Protein 5NJL (pdb70)

Foldseek 3Di:
DDAEEEAALVCCVVVLVVVQVQLPDFWCDDPGHPHHQKWKWKDQDPVGTDTDNHSVVVVVCSVPADFQGKMKMWIKGQFWDQDPVRTIDQKFFDFAAALVSLVVVQVVVVVCLVDDCAALSVFWRWHWDQDPVVSWIKIKIWGPDDPIDIDIDIGHGPDGAFDRRFFAAFPVRDSDTCPPVVRYCVRGPGGHHDDMDGGHMDTDDMYMYTNADEEEDELCCQQVPDAGDPVVVQLLPFAPWDKDDLWPVDDVPLKIWIWIWGQGPVRGTHIYIYIDSDSVSRNVSVVNSD

Nearest PDB structures (foldseek):
  5njl-assembly1_A  TM=1.003E+00  e=1.002E-62  Clostridioides difficile R20291
  5j6q-assembly1_A  TM=6.250E-01  e=1.545E-19  Clostridioides difficile 630
  5xnx-assembly2_C  TM=4.952E-01  e=1.720E+00  Mycobacterium tuberculosis H37Rv
  2w9j-assembly2_B  TM=4.125E-01  e=2.060E+00  Schizosaccharomyces pombe

Secondary structure (P-SEA, 3-state):
cccccccccccaaaaaaaaaaaaacccccccccccccbbbbbcccccbbbbbccaaaaaaaaaacccccbbbbbbbccccccccccccccccccccccaaaaaaaaaaaaaaaacccccccccbbbbbbbcccccbbbbbbbbccccccbbbbbbccccccccccccccccccccccccccccccccccbbbbcccccbbbbbcbbbbbbccbbbbbccccccccccccaaaaaaaaccccccccccccccccccccbbbbbbcccbbbbbbbbbcccaaaaaaaaaaac

Structure (mmCIF, N/CA/C/O backbone):
data_5NJL
#
_entry.id   5NJL
#
_cell.length_a   134.828
_cell.length_b   134.828
_cell.length_c   102.835
_cell.angle_alpha   90.00
_cell.angle_beta   90.00
_cell.angle_gamma   120.00
#
_symmetry.space_group_name_H-M   'P 63 2 2'
#
loop_
_entity.id
_entity.type
_entity.pdbx_description
1 polymer 'Cell surface protein (Putative S-layer protein)'
2 non-polymer 'SULFATE ION'
3 water water
#
loop_
_atom_site.group_PDB
_atom_site.id
_atom_site.type_symbol
_atom_site.label_atom_id
_atom_site.label_alt_id
_atom_site.label_comp_id
_atom_site.label_asym_id
_atom_site.label_entity_id
_atom_site.label_seq_id
_atom_site.pdbx_PDB_ins_code
_atom_site.Cartn_x
_atom_site.Cartn_y
_atom_site.Cartn_z
_atom_site.occupancy
_atom_site.B_iso_or_equiv
_atom_site.auth_seq_id
_atom_site.auth_comp_id
_atom_site.auth_asym_id
_atom_site.auth_atom_id
_atom_site.pdbx_PDB_model_num
ATOM 1 C CA . GLN A 1 3 ? 86.358 14.725 -3.557 1.00 61.72 29 GLN A CA 1
ATOM 2 C C . GLN A 1 3 ? 85.483 14.079 -4.650 1.00 62.11 29 GLN A C 1
ATOM 3 O O . GLN A 1 3 ? 84.355 13.661 -4.389 1.00 58.78 29 GLN A O 1
ATOM 4 N N . VAL A 1 4 ? 86.037 13.970 -5.857 1.00 62.22 30 VAL A N 1
ATOM 5 C CA . VAL A 1 4 ? 85.294 13.551 -7.061 1.00 55.60 30 VAL A CA 1
ATOM 6 C C . VAL A 1 4 ? 84.871 12.082 -7.005 1.00 55.22 30 VAL A C 1
AT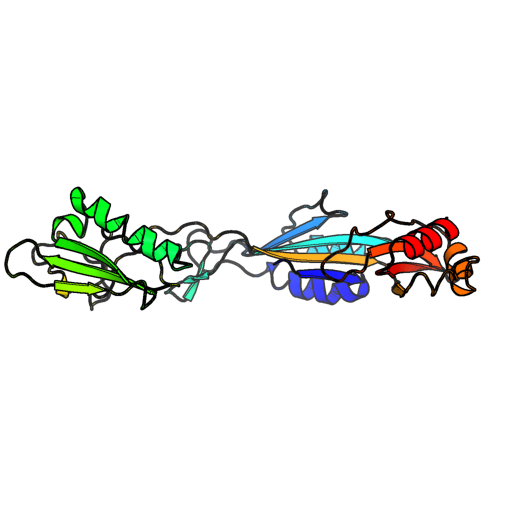OM 7 O O . VAL A 1 4 ? 85.706 11.199 -6.849 1.00 54.60 30 VAL A O 1
ATOM 11 N N . LYS A 1 5 ? 83.573 11.831 -7.149 1.00 51.42 31 LYS A N 1
ATOM 12 C CA . LYS A 1 5 ? 83.064 10.481 -7.317 1.00 56.27 31 LYS A CA 1
ATOM 13 C C . LYS A 1 5 ? 83.383 9.954 -8.740 1.00 55.34 31 LYS A C 1
ATOM 14 O O . LYS A 1 5 ? 82.868 10.482 -9.736 1.00 49.82 31 LYS A O 1
ATOM 20 N N . LYS A 1 6 ? 84.255 8.945 -8.827 1.00 52.02 32 LYS A N 1
ATOM 21 C CA . LYS A 1 6 ? 84.564 8.254 -10.089 1.00 52.20 32 LYS A CA 1
ATOM 22 C C . LYS A 1 6 ? 83.779 6.959 -10.146 1.00 53.28 32 LYS A C 1
ATOM 23 O O . LYS A 1 6 ? 83.736 6.210 -9.174 1.00 52.60 32 LYS A O 1
ATOM 29 N N . GLU A 1 7 ? 83.164 6.694 -11.291 1.00 48.67 33 GLU A N 1
ATOM 30 C CA . GLU A 1 7 ? 82.327 5.523 -11.456 1.00 48.62 33 GLU A CA 1
ATOM 31 C C . GLU A 1 7 ? 82.327 5.106 -12.923 1.00 45.76 33 GLU A C 1
ATOM 32 O O . GLU A 1 7 ? 82.469 5.940 -13.817 1.00 39.69 33 GLU A O 1
ATOM 38 N N . THR A 1 8 ? 82.172 3.811 -13.151 1.00 40.76 34 THR A N 1
ATOM 39 C CA . THR A 1 8 ? 82.052 3.269 -14.482 1.00 41.51 34 THR A CA 1
ATOM 40 C C . THR A 1 8 ? 80.711 2.584 -14.556 1.00 41.90 34 THR A C 1
ATOM 41 O O . THR A 1 8 ? 80.349 1.811 -13.663 1.00 45.05 34 THR A O 1
ATOM 45 N N . ILE A 1 9 ? 79.959 2.896 -15.610 1.00 40.95 35 ILE A N 1
ATOM 46 C CA . ILE A 1 9 ? 78.664 2.284 -15.858 1.00 36.49 35 ILE A CA 1
ATOM 47 C C . ILE A 1 9 ? 78.599 1.766 -17.292 1.00 34.98 35 ILE A C 1
ATOM 48 O O . ILE A 1 9 ? 79.429 2.116 -18.134 1.00 34.76 35 ILE A O 1
ATOM 53 N N . THR A 1 10 ? 77.613 0.921 -17.550 1.00 34.37 36 THR A N 1
ATOM 54 C CA . THR A 1 10 ? 77.372 0.431 -18.901 1.00 35.45 36 THR A CA 1
ATOM 55 C C . THR A 1 10 ? 76.498 1.420 -19.682 1.00 35.59 36 THR A C 1
ATOM 56 O O . THR A 1 10 ? 75.826 2.288 -19.099 1.00 33.19 36 THR A O 1
ATOM 60 N N . LYS A 1 11 ? 76.489 1.258 -20.995 1.00 35.33 37 LYS A N 1
ATOM 61 C CA . LYS A 1 11 ? 75.586 2.018 -21.837 1.00 36.00 37 LYS A CA 1
ATOM 62 C C . LYS A 1 11 ? 74.126 1.813 -21.430 1.00 38.45 37 LYS A C 1
ATOM 63 O O . LYS A 1 11 ? 73.361 2.776 -21.404 1.00 36.35 37 LYS A O 1
ATOM 69 N N . LYS A 1 12 ? 73.732 0.587 -21.094 1.00 38.03 38 LYS A N 1
ATOM 70 C CA . LYS A 1 12 ? 72.362 0.318 -20.608 1.00 41.68 38 LYS A CA 1
ATOM 71 C C . LYS A 1 12 ? 72.048 1.093 -19.319 1.00 39.61 38 LYS A C 1
ATOM 72 O O . LYS A 1 12 ? 70.939 1.605 -19.152 1.00 41.41 38 LYS A O 1
ATOM 78 N N . GLU A 1 13 ? 73.016 1.139 -18.403 1.00 36.73 39 GLU A N 1
ATOM 79 C CA . GLU A 1 13 ? 72.845 1.859 -17.131 1.00 39.33 39 GLU A CA 1
ATOM 80 C C . GLU A 1 13 ? 72.837 3.402 -17.306 1.00 36.46 39 GLU A C 1
ATOM 81 O O . GLU A 1 13 ? 72.373 4.126 -16.421 1.00 35.03 39 GLU A O 1
ATOM 87 N N . ALA A 1 14 ? 73.359 3.887 -18.430 1.00 33.54 40 ALA A N 1
ATOM 88 C CA . ALA A 1 14 ? 73.365 5.332 -18.730 1.00 34.32 40 ALA A CA 1
ATOM 89 C C . ALA A 1 14 ? 71.959 5.945 -18.842 1.00 34.78 40 ALA A C 1
ATOM 90 O O . ALA A 1 14 ? 71.819 7.161 -18.749 1.00 33.63 40 ALA A O 1
ATOM 92 N N . THR A 1 15 ? 70.907 5.139 -18.996 1.00 33.99 41 THR A N 1
ATOM 93 C CA . THR A 1 15 ? 69.531 5.685 -18.935 1.00 35.01 41 THR A CA 1
ATOM 94 C C . THR A 1 15 ? 69.277 6.410 -17.597 1.00 37.59 41 THR A C 1
ATOM 95 O O . THR A 1 15 ? 68.651 7.489 -17.565 1.00 33.11 41 THR A O 1
ATOM 99 N N . GLU A 1 16 ? 69.771 5.821 -16.502 1.00 36.12 42 GLU A N 1
ATOM 100 C CA . GLU A 1 16 ? 69.705 6.464 -15.184 1.00 39.28 42 GLU A CA 1
ATOM 101 C C . GLU A 1 16 ? 70.578 7.723 -15.116 1.00 35.70 42 GLU A C 1
ATOM 102 O O . GLU A 1 16 ? 70.177 8.703 -14.496 1.00 35.02 42 GLU A O 1
ATOM 108 N N . LEU A 1 17 ? 71.756 7.699 -15.732 1.00 31.18 43 LEU A N 1
ATOM 109 C CA . LEU A 1 17 ? 72.599 8.891 -15.798 1.00 31.14 43 LEU A CA 1
ATOM 110 C C . LEU A 1 17 ? 71.913 10.028 -16.593 1.00 31.62 43 LEU A C 1
ATOM 111 O O . LEU A 1 17 ? 71.936 11.199 -16.181 1.00 29.04 43 LEU A O 1
ATOM 116 N N . VAL A 1 18 ? 71.323 9.687 -17.737 1.00 28.44 44 VAL A N 1
ATOM 117 C CA . VAL A 1 18 ? 70.578 10.679 -18.532 1.00 29.21 44 VAL A CA 1
ATOM 118 C C . VAL A 1 18 ? 69.493 11.338 -17.714 1.00 30.03 44 VAL A C 1
ATOM 119 O O . VAL A 1 18 ? 69.367 12.562 -17.741 1.00 28.89 44 VAL A O 1
ATOM 123 N N . SER A 1 19 ? 68.729 10.541 -16.977 1.00 29.41 45 SER A N 1
ATOM 124 C CA . SER A 1 19 ? 67.682 11.071 -16.131 1.00 33.33 45 SER A CA 1
ATOM 125 C C . SER A 1 19 ? 68.207 12.026 -15.068 1.00 31.75 45 SER A C 1
ATOM 126 O O . SER A 1 19 ? 67.636 13.110 -14.870 1.00 29.01 45 SER A O 1
ATOM 129 N N . LYS A 1 20 ? 69.291 11.641 -14.409 1.00 32.96 46 LYS A N 1
ATOM 130 C CA . LYS A 1 20 ? 69.896 12.499 -13.377 1.00 33.92 46 LYS A CA 1
ATOM 131 C C . LYS A 1 20 ? 70.507 13.770 -13.957 1.00 29.84 46 LYS A C 1
ATOM 132 O O . LYS A 1 20 ? 70.289 14.851 -13.420 1.00 29.60 46 LYS A O 1
ATOM 138 N N . VAL A 1 21 ? 71.252 13.650 -15.050 1.00 27.35 47 VAL A N 1
ATOM 139 C CA . VAL A 1 21 ? 71.890 14.813 -15.673 1.00 28.09 47 VAL A CA 1
ATOM 140 C C . VAL A 1 21 ? 70.842 15.775 -16.268 1.00 29.84 47 VAL A C 1
ATOM 141 O O . VAL A 1 21 ? 71.021 17.003 -16.230 1.00 27.68 47 VAL A O 1
ATOM 145 N N . ARG A 1 22 ? 69.751 15.234 -16.795 1.00 27.49 48 ARG A N 1
ATOM 146 C CA . ARG A 1 22 ? 68.660 16.080 -17.283 1.00 28.35 48 ARG A CA 1
ATOM 147 C C . ARG A 1 22 ? 68.162 16.991 -16.160 1.00 29.53 48 ARG A C 1
ATOM 148 O O . ARG A 1 22 ? 67.989 18.222 -16.368 1.00 26.83 48 ARG A O 1
ATOM 156 N N . ASP A 1 23 ? 67.948 16.403 -14.978 1.00 30.24 49 ASP A N 1
ATOM 157 C CA A ASP A 1 23 ? 67.499 17.166 -13.795 0.45 31.83 49 ASP A CA 1
ATOM 158 C CA B ASP A 1 23 ? 67.476 17.187 -13.834 0.55 32.18 49 ASP A CA 1
ATOM 159 C C . ASP A 1 23 ? 68.510 18.240 -13.389 1.00 31.07 49 ASP A C 1
ATOM 160 O O . ASP A 1 23 ? 68.131 19.380 -13.096 1.00 32.74 49 ASP A O 1
ATOM 169 N N . LEU A 1 24 ? 69.799 17.885 -13.379 1.00 30.42 50 LEU A N 1
ATOM 170 C CA . LEU A 1 24 ? 70.868 18.832 -13.052 1.00 29.53 50 LEU A CA 1
ATOM 171 C C . LEU A 1 24 ? 70.923 19.983 -14.022 1.00 30.47 50 LEU A C 1
ATOM 172 O O . LEU A 1 24 ? 71.096 21.135 -13.615 1.00 29.37 50 LEU A O 1
ATOM 177 N N . MET A 1 25 ? 70.800 19.672 -15.311 1.00 29.30 51 MET A N 1
ATOM 178 C CA . MET A 1 25 ? 70.922 20.706 -16.351 1.00 29.68 51 MET A CA 1
ATOM 179 C C . MET A 1 25 ? 69.738 21.682 -16.342 1.00 27.34 51 MET A C 1
ATOM 180 O O . MET A 1 25 ? 69.870 22.794 -16.839 1.00 28.71 51 MET A O 1
ATOM 185 N N . SER A 1 26 ? 68.607 21.279 -15.773 1.00 27.35 52 SER A N 1
ATOM 186 C CA . SER A 1 26 ? 67.451 22.160 -15.669 1.00 28.68 52 SER A CA 1
ATOM 187 C C . SER A 1 26 ? 67.594 23.133 -14.501 1.00 29.85 52 SER A C 1
ATOM 188 O O . SER A 1 26 ? 66.775 24.047 -14.379 1.00 27.91 52 SER A O 1
ATOM 191 N N . GLN A 1 27 ? 68.618 22.959 -13.642 1.00 28.44 53 GLN A N 1
ATOM 192 C CA . GLN A 1 27 ? 68.703 23.763 -12.429 1.00 29.34 53 GLN A CA 1
ATOM 193 C C . GLN A 1 27 ? 69.413 25.066 -12.749 1.00 26.66 53 GLN A C 1
ATOM 194 O O . GLN A 1 27 ? 70.515 25.064 -13.269 1.00 27.61 53 GLN A O 1
ATOM 200 N N . LYS A 1 28 ? 68.766 26.167 -12.393 1.00 25.82 54 LYS A N 1
ATOM 201 C CA . LYS A 1 28 ? 69.274 27.509 -12.628 1.00 26.98 54 LYS A CA 1
ATOM 202 C C . LYS A 1 28 ? 69.379 28.286 -11.297 1.00 25.10 54 LYS A C 1
ATOM 203 O O . LYS A 1 28 ? 68.616 28.057 -10.357 1.00 26.82 54 LYS A O 1
ATOM 209 N N . TYR A 1 29 ? 70.249 29.274 -11.275 1.00 24.72 55 TYR A N 1
ATOM 210 C CA . TYR A 1 29 ? 70.276 30.223 -10.172 1.00 25.35 55 TYR A CA 1
ATOM 211 C C . TYR A 1 29 ? 68.928 30.977 -10.138 1.00 25.68 55 TYR A C 1
ATOM 212 O O . TYR A 1 29 ? 68.342 31.254 -11.193 1.00 24.45 55 TYR A O 1
ATOM 221 N N . THR A 1 30 ? 68.420 31.242 -8.937 1.00 25.80 56 THR A N 1
ATOM 222 C CA . THR A 1 30 ? 67.129 31.909 -8.765 1.00 28.33 56 THR A CA 1
ATOM 223 C C . THR A 1 30 ? 67.299 33.297 -8.168 1.00 29.90 56 THR A C 1
ATOM 224 O O . THR A 1 30 ? 66.319 33.900 -7.754 1.00 32.54 56 THR A O 1
ATOM 228 N N . GLY A 1 31 ? 68.534 33.803 -8.135 1.00 28.53 57 GLY A N 1
ATOM 229 C CA . GLY A 1 31 ? 68.789 35.176 -7.707 1.00 29.91 57 GLY A CA 1
ATOM 230 C C . GLY A 1 31 ? 70.231 35.591 -7.921 1.00 28.70 57 GLY A C 1
ATOM 231 O O . GLY A 1 31 ? 71.061 34.801 -8.400 1.00 26.42 57 GLY A O 1
ATOM 232 N N . GLY A 1 32 ? 70.523 36.843 -7.561 1.00 25.30 58 GLY A N 1
ATOM 233 C CA . GLY A 1 32 ? 71.820 37.435 -7.750 1.00 26.29 58 GLY A CA 1
ATOM 234 C C . GLY A 1 32 ? 72.220 37.629 -9.202 1.00 26.84 58 GLY A C 1
ATOM 235 O O . GLY A 1 32 ? 71.378 37.551 -10.103 1.00 27.09 58 GLY A O 1
ATOM 236 N N . SER A 1 33 ? 73.514 37.847 -9.428 1.00 25.71 59 SER A N 1
ATOM 237 C CA . SER A 1 33 ? 74.001 38.253 -10.759 1.00 28.52 59 SER A CA 1
ATOM 238 C C . SER A 1 33 ? 73.733 37.197 -11.843 1.00 27.32 59 SER A C 1
ATOM 239 O O . SER A 1 33 ? 73.532 37.551 -13.001 1.00 27.90 59 SER A O 1
ATOM 242 N N . GLN A 1 34 ? 73.729 35.917 -11.452 1.00 25.74 60 GLN A N 1
ATOM 243 C CA . GLN A 1 34 ? 73.595 34.796 -12.396 1.00 25.68 60 GLN A CA 1
ATOM 244 C C . GLN A 1 34 ? 72.179 34.242 -12.512 1.00 25.41 60 GLN A C 1
ATOM 245 O O . GLN A 1 34 ? 71.985 33.158 -13.061 1.00 26.88 60 GLN A O 1
ATOM 251 N N . VAL A 1 35 ? 71.174 34.967 -12.016 1.00 24.15 61 VAL A N 1
ATOM 252 C CA . VAL A 1 35 ? 69.790 34.533 -12.101 1.00 24.88 61 VAL A CA 1
ATOM 253 C C . VAL A 1 35 ? 69.447 34.027 -13.521 1.00 25.46 61 VAL A C 1
ATOM 254 O O . VAL A 1 35 ? 69.774 34.683 -14.506 1.00 26.45 61 VAL A O 1
ATOM 258 N N . GLY A 1 36 ? 68.841 32.852 -13.591 1.00 25.14 62 GLY A N 1
ATOM 259 C CA . GLY A 1 36 ? 68.465 32.221 -14.865 1.00 28.98 62 GLY A CA 1
ATOM 260 C C . GLY A 1 36 ? 69.544 31.418 -15.586 1.00 27.71 62 GLY A C 1
ATOM 261 O O . GLY A 1 36 ? 69.248 30.780 -16.558 1.00 28.33 62 GLY A O 1
ATOM 262 N N . GLN A 1 37 ? 70.772 31.419 -15.091 1.00 28.12 63 GLN A N 1
ATOM 263 C CA A GLN A 1 37 ? 71.862 30.690 -15.737 0.60 26.83 63 GLN A CA 1
ATOM 264 C CA B GLN A 1 37 ? 71.904 30.727 -15.721 0.40 27.71 63 GLN A CA 1
ATOM 265 C C . GLN A 1 37 ? 72.021 29.340 -15.082 1.00 27.18 63 GLN A C 1
ATOM 266 O O . GLN A 1 37 ? 71.642 29.162 -13.900 1.00 25.63 63 GLN A O 1
ATOM 277 N N . PRO A 1 38 ? 72.575 28.365 -15.822 1.00 25.41 64 PRO A N 1
ATOM 278 C CA . PRO A 1 38 ? 72.692 27.033 -15.221 1.00 26.45 64 PRO A CA 1
ATOM 279 C C . PRO A 1 38 ? 73.727 26.943 -14.059 1.00 24.95 64 PRO A C 1
ATOM 280 O O . PRO A 1 38 ? 74.803 27.552 -14.124 1.00 25.53 64 PRO A O 1
ATOM 284 N N . ILE A 1 39 ? 73.368 26.187 -13.035 1.00 25.33 65 ILE A N 1
ATOM 285 C CA . ILE A 1 39 ? 74.232 25.940 -11.881 1.00 26.49 65 ILE A CA 1
ATOM 286 C C . ILE A 1 39 ? 75.315 24.914 -12.220 1.00 27.87 65 ILE A C 1
ATOM 287 O O . ILE A 1 39 ? 76.410 25.018 -11.710 1.00 28.62 65 ILE A O 1
ATOM 292 N N . TYR A 1 40 ? 75.005 23.952 -13.093 1.00 28.39 66 TYR A N 1
ATOM 293 C CA . TYR A 1 40 ? 75.911 22.853 -13.431 1.00 28.49 66 TYR A CA 1
ATOM 294 C C . TYR A 1 40 ? 76.534 22.976 -14.801 1.00 30.24 66 TYR A C 1
ATOM 295 O O . TYR A 1 40 ? 75.934 23.543 -15.755 1.00 28.92 66 TYR A O 1
ATOM 304 N N . GLU A 1 41 ? 77.788 22.506 -14.880 1.00 28.55 67 GLU A N 1
ATOM 305 C CA . GLU A 1 41 ? 78.537 22.469 -16.104 1.00 29.61 67 GLU A CA 1
ATOM 306 C C . GLU A 1 41 ? 78.798 20.999 -16.396 1.00 30.34 67 GLU A C 1
ATOM 307 O O . GLU A 1 41 ? 79.451 20.304 -15.601 1.00 27.66 67 GLU A O 1
ATOM 313 N N . ILE A 1 42 ? 78.284 20.543 -17.536 1.00 28.50 68 ILE A N 1
ATOM 314 C CA . ILE A 1 42 ? 78.424 19.139 -17.933 1.00 28.60 68 ILE A CA 1
ATOM 315 C C . ILE A 1 42 ? 79.343 19.104 -19.127 1.00 26.96 68 ILE A C 1
ATOM 316 O O . ILE A 1 42 ? 79.172 19.879 -20.089 1.00 26.85 68 ILE A O 1
ATOM 321 N N . LYS A 1 43 ? 80.340 18.224 -19.071 1.00 27.26 69 LYS A N 1
ATOM 322 C CA . LYS A 1 43 ? 81.232 18.045 -20.180 1.00 29.69 69 LYS A CA 1
ATOM 323 C C . LYS A 1 43 ? 81.212 16.565 -20.593 1.00 29.17 69 LYS A C 1
ATOM 324 O O . LYS A 1 43 ? 80.978 15.682 -19.773 1.00 28.03 69 LYS A O 1
ATOM 330 N N . VAL A 1 44 ? 81.371 16.339 -21.879 1.00 29.11 70 VAL A N 1
ATOM 331 C CA . VAL A 1 44 ? 81.307 14.978 -22.469 1.00 32.02 70 VAL A CA 1
ATOM 332 C C . VAL A 1 44 ? 82.404 14.883 -23.508 1.00 31.77 70 VAL A C 1
ATOM 333 O O . VAL A 1 44 ? 82.635 15.828 -24.261 1.00 30.96 70 VAL A O 1
ATOM 337 N N . GLY A 1 45 ? 83.097 13.745 -23.536 1.00 35.01 71 GLY A N 1
ATOM 338 C CA . GLY A 1 45 ? 84.077 13.472 -24.590 1.00 36.72 71 GLY A CA 1
ATOM 339 C C . GLY A 1 45 ? 84.539 12.021 -24.550 1.00 37.89 71 GLY A C 1
ATOM 340 O O . GLY A 1 45 ? 84.212 11.279 -23.612 1.00 35.83 71 GLY A O 1
ATOM 341 N N . GLU A 1 46 ? 85.297 11.623 -25.566 1.00 41.93 72 GLU A N 1
ATOM 342 C CA . GLU A 1 46 ? 85.812 10.240 -25.654 1.00 45.68 72 GLU A CA 1
ATOM 343 C C . GLU A 1 46 ? 86.810 9.950 -24.550 1.00 46.42 72 GLU A C 1
ATOM 344 O O . GLU A 1 46 ? 86.856 8.819 -24.037 1.00 44.24 72 GLU A O 1
ATOM 350 N N . THR A 1 47 ? 87.602 10.972 -24.191 1.00 45.41 73 THR A N 1
ATOM 351 C CA . THR A 1 47 ? 88.606 10.869 -23.129 1.00 47.03 73 THR A CA 1
ATOM 352 C C . THR A 1 47 ? 88.626 12.134 -22.275 1.00 46.49 73 THR A C 1
ATOM 353 O O . THR A 1 47 ? 88.025 13.149 -22.646 1.00 43.03 73 THR A O 1
ATOM 357 N N . LEU A 1 48 ? 89.338 12.068 -21.153 1.00 45.96 74 LEU A N 1
ATOM 358 C CA . LEU A 1 48 ? 89.531 13.236 -20.273 1.00 50.38 74 LEU A CA 1
ATOM 359 C C . LEU A 1 48 ? 90.263 14.403 -20.935 1.00 49.15 74 LEU A C 1
ATOM 360 O O . LEU A 1 48 ? 90.100 15.535 -20.498 1.00 52.78 74 LEU A O 1
ATOM 365 N N . SER A 1 49 ? 91.033 14.141 -21.989 1.00 48.66 75 SER A N 1
ATOM 366 C CA . SER A 1 49 ? 91.675 15.202 -22.773 1.00 50.02 75 SER A CA 1
ATOM 367 C C . SER A 1 49 ? 90.836 15.751 -23.926 1.00 49.56 75 SER A C 1
ATOM 368 O O . SER A 1 49 ? 91.290 16.647 -24.623 1.00 50.34 75 SER A O 1
ATOM 371 N N . LYS A 1 50 ? 89.634 15.220 -24.152 1.00 46.87 76 LYS A N 1
ATOM 372 C CA . LYS A 1 50 ? 88.806 15.672 -25.269 1.00 49.23 76 LYS A CA 1
ATOM 373 C C . LYS A 1 50 ? 87.390 16.026 -24.800 1.00 46.40 76 LYS A C 1
ATOM 374 O O . LYS A 1 50 ? 86.415 15.795 -25.510 1.00 46.18 76 LYS A O 1
ATOM 380 N N . LEU A 1 51 ? 87.281 16.597 -23.603 1.00 42.93 77 LEU A N 1
ATOM 381 C CA . LEU A 1 51 ? 85.980 16.930 -23.042 1.00 41.23 77 LEU A CA 1
ATOM 382 C C . LEU A 1 51 ? 85.459 18.224 -23.661 1.00 41.23 77 LEU A C 1
ATOM 383 O O . LEU A 1 51 ? 86.224 19.139 -23.945 1.00 40.58 77 LEU A O 1
ATOM 388 N N . LYS A 1 52 ? 84.148 18.285 -23.872 1.00 39.84 78 LYS A N 1
ATOM 389 C CA . LYS A 1 52 ? 83.487 19.478 -24.391 1.00 40.15 78 LYS A CA 1
ATOM 390 C C . LYS A 1 52 ? 82.261 19.783 -23.556 1.00 36.65 78 LYS A C 1
ATOM 391 O O . LYS A 1 52 ? 81.540 18.875 -23.171 1.00 31.98 78 LYS A O 1
ATOM 397 N N . ILE A 1 53 ? 82.041 21.065 -23.275 1.00 33.94 79 ILE A N 1
ATOM 398 C CA . ILE A 1 53 ? 80.855 21.526 -22.582 1.00 33.82 79 ILE A CA 1
ATOM 399 C C . ILE A 1 53 ? 79.644 21.266 -23.472 1.00 31.98 79 ILE A C 1
ATOM 400 O O . ILE A 1 53 ? 79.683 21.539 -24.646 1.00 34.74 79 ILE A O 1
ATOM 405 N N . ILE A 1 54 ? 78.587 20.713 -22.900 1.00 31.51 80 ILE A N 1
ATOM 406 C CA . ILE A 1 54 ? 77.301 20.604 -23.587 1.00 31.03 80 ILE A CA 1
ATOM 407 C C . ILE A 1 54 ? 76.350 21.572 -22.952 1.00 29.75 80 ILE A C 1
ATOM 408 O O . ILE A 1 54 ? 76.478 21.855 -21.769 1.00 33.08 80 ILE A O 1
ATOM 413 N N . THR A 1 55 ? 75.400 22.088 -23.728 1.00 29.96 81 THR A N 1
ATOM 414 C CA . THR A 1 55 ? 74.392 23.011 -23.206 1.00 29.71 81 THR A CA 1
ATOM 415 C C . THR A 1 55 ? 72.983 22.473 -23.159 1.00 30.50 81 THR A C 1
ATOM 416 O O . THR A 1 55 ? 72.102 23.130 -22.575 1.00 30.25 81 THR A O 1
ATOM 420 N N . ASN A 1 56 ? 72.766 21.283 -23.749 1.00 28.63 82 ASN A N 1
ATOM 421 C CA A ASN A 1 56 ? 71.466 20.603 -23.731 0.60 29.35 82 ASN A CA 1
ATOM 422 C CA B ASN A 1 56 ? 71.476 20.619 -23.719 0.40 29.29 82 ASN A CA 1
ATOM 423 C C . ASN A 1 56 ? 71.713 19.112 -23.486 1.00 27.74 82 ASN A C 1
ATOM 424 O O . ASN A 1 56 ? 72.660 18.538 -24.018 1.00 27.16 82 ASN A O 1
ATOM 433 N N . ILE A 1 57 ? 70.848 18.504 -22.695 1.00 27.25 83 ILE A N 1
ATOM 434 C CA . ILE A 1 57 ? 70.885 17.062 -22.416 1.00 28.78 83 ILE A CA 1
ATOM 435 C C . ILE A 1 57 ? 70.872 16.183 -23.685 1.00 29.49 83 ILE A C 1
ATOM 436 O O . ILE A 1 57 ? 71.480 15.109 -23.696 1.00 29.01 83 ILE A O 1
ATOM 441 N N . ASP A 1 58 ? 70.215 16.644 -24.750 1.00 28.47 84 ASP A N 1
ATOM 442 C CA . ASP A 1 58 ? 70.206 15.895 -26.007 1.00 29.28 84 ASP A CA 1
ATOM 443 C C . ASP A 1 58 ? 71.596 15.693 -26.585 1.00 29.97 84 ASP A C 1
ATOM 444 O O . ASP A 1 58 ? 71.846 14.676 -27.231 1.00 29.40 84 ASP A O 1
ATOM 449 N N . GLU A 1 59 ? 72.530 16.598 -26.310 1.00 28.70 85 GLU A N 1
ATOM 450 C CA . GLU A 1 59 ? 73.893 16.383 -26.769 1.00 30.68 85 GLU A CA 1
ATOM 451 C C . GLU A 1 59 ? 74.494 15.108 -26.170 1.00 30.42 85 GLU A C 1
ATOM 452 O O . GLU A 1 59 ? 75.208 14.374 -26.867 1.00 30.14 85 GLU A O 1
ATOM 458 N N . LEU A 1 60 ? 74.202 14.862 -24.893 1.00 29.63 86 LEU A N 1
ATOM 459 C CA . LEU A 1 60 ? 74.655 13.639 -24.220 1.00 29.59 86 LEU A CA 1
ATOM 460 C C . LEU A 1 60 ? 73.900 12.425 -24.744 1.00 29.01 86 LEU A C 1
ATOM 461 O O . LEU A 1 60 ? 74.507 11.401 -25.032 1.00 29.72 86 LEU A O 1
ATOM 466 N N . GLU A 1 61 ? 72.580 12.527 -24.835 1.00 28.45 87 GLU A N 1
ATOM 467 C CA . GLU A 1 61 ? 71.766 11.422 -25.368 1.00 29.68 87 GLU A CA 1
ATOM 468 C C . GLU A 1 61 ? 72.213 10.978 -26.750 1.00 29.36 87 GLU A C 1
ATOM 469 O O . GLU A 1 61 ? 72.359 9.776 -26.993 1.00 29.91 87 GLU A O 1
ATOM 475 N N . LYS A 1 62 ? 72.464 11.927 -27.643 1.00 29.25 88 LYS A N 1
ATOM 476 C CA . LYS A 1 62 ? 72.954 11.585 -28.980 1.00 33.02 88 LYS A CA 1
ATOM 477 C C . LYS A 1 62 ? 74.276 10.791 -28.962 1.00 33.77 88 LYS A C 1
ATOM 478 O O . LYS A 1 62 ? 74.447 9.826 -29.717 1.00 32.84 88 LYS A O 1
ATOM 484 N N . LEU A 1 63 ? 75.204 11.216 -28.114 1.00 31.96 89 LEU A N 1
ATOM 485 C CA . LEU A 1 63 ? 76.506 10.587 -28.012 1.00 32.79 89 LEU A CA 1
ATOM 486 C C . LEU A 1 63 ? 76.411 9.199 -27.389 1.00 32.48 89 LEU A C 1
ATOM 487 O O . LEU A 1 63 ? 77.049 8.272 -27.884 1.00 34.40 89 LEU A O 1
ATOM 492 N N . VAL A 1 64 ? 75.615 9.070 -26.328 1.00 33.40 90 VAL A N 1
ATOM 493 C CA . VAL A 1 64 ? 75.375 7.781 -25.663 1.00 34.41 90 VAL A CA 1
ATOM 494 C C . VAL A 1 64 ? 74.713 6.816 -26.649 1.00 34.60 90 VAL A C 1
ATOM 495 O O . VAL A 1 64 ? 75.206 5.706 -26.841 1.00 34.54 90 VAL A O 1
ATOM 499 N N . ASN A 1 65 ? 73.632 7.249 -27.304 1.00 34.87 91 ASN A N 1
ATOM 500 C CA . ASN A 1 65 ? 72.939 6.391 -28.298 1.00 34.64 91 ASN A CA 1
ATOM 501 C C . ASN A 1 65 ? 73.858 5.890 -29.419 1.00 36.39 91 ASN A C 1
ATOM 502 O O . ASN A 1 65 ? 73.722 4.753 -29.861 1.00 35.21 91 ASN A O 1
ATOM 507 N N . ALA A 1 66 ? 74.790 6.723 -29.873 1.00 34.62 92 ALA A N 1
ATOM 508 C CA . ALA A 1 66 ? 75.691 6.348 -30.950 1.00 34.40 92 ALA A CA 1
ATOM 509 C C . ALA A 1 66 ? 76.964 5.608 -30.493 1.00 35.67 92 ALA A C 1
ATOM 510 O O . ALA A 1 66 ? 77.819 5.308 -31.313 1.00 34.74 92 ALA A O 1
ATOM 512 N N . LEU A 1 67 ? 77.111 5.341 -29.194 1.00 34.78 93 LEU A N 1
ATOM 513 C CA . LEU A 1 67 ? 78.361 4.798 -28.662 1.00 34.48 93 LEU A CA 1
ATOM 514 C C . LEU A 1 67 ? 78.557 3.367 -29.181 1.00 35.01 93 LEU A C 1
ATOM 515 O O . LEU A 1 67 ? 77.673 2.519 -29.024 1.00 35.28 93 LEU A O 1
ATOM 520 N N . GLY A 1 68 ? 79.690 3.130 -29.821 1.00 36.19 94 GLY A N 1
ATOM 521 C CA . GLY A 1 68 ? 79.968 1.839 -30.476 1.00 38.66 94 GLY A CA 1
ATOM 522 C C . GLY A 1 68 ? 80.292 0.727 -29.501 1.00 38.67 94 GLY A C 1
ATOM 523 O O . GLY A 1 68 ? 80.533 0.974 -28.302 1.00 35.11 94 GLY A O 1
ATOM 524 N N . GLU A 1 69 ? 80.312 -0.505 -30.019 1.00 39.48 95 GLU A N 1
ATOM 525 C CA . GLU A 1 69 ? 80.643 -1.694 -29.209 1.00 39.85 95 GLU A CA 1
ATOM 526 C C . GLU A 1 69 ? 82.059 -1.575 -28.666 1.00 34.11 95 GLU A C 1
ATOM 527 O O . GLU A 1 69 ? 82.990 -1.231 -29.398 1.00 32.91 95 GLU A O 1
ATOM 533 N N . ASN A 1 70 ? 82.220 -1.804 -27.365 1.00 35.21 96 ASN A N 1
ATOM 534 C CA . ASN A 1 70 ? 83.519 -1.667 -26.673 1.00 35.41 96 ASN A CA 1
ATOM 535 C C . ASN A 1 70 ? 84.154 -0.283 -26.822 1.00 36.16 96 ASN A C 1
ATOM 536 O O . ASN A 1 70 ? 85.377 -0.141 -26.708 1.00 35.64 96 ASN A O 1
ATOM 541 N N . LYS A 1 71 ? 83.316 0.732 -27.055 1.00 35.68 97 LYS A N 1
ATOM 542 C CA . LYS A 1 71 ? 83.763 2.134 -26.986 1.00 37.05 97 LYS A CA 1
ATOM 543 C C . LYS A 1 71 ? 83.253 2.729 -25.675 1.00 35.59 97 LYS A C 1
ATOM 544 O O . LYS A 1 71 ? 82.410 2.134 -24.977 1.00 32.34 97 LYS A O 1
ATOM 550 N N . GLU A 1 72 ? 83.791 3.896 -25.343 1.00 37.28 98 GLU A N 1
ATOM 551 C CA . GLU A 1 72 ? 83.400 4.590 -24.131 1.00 38.94 98 GLU A CA 1
ATOM 552 C C . GLU A 1 72 ? 83.333 6.103 -24.287 1.00 36.59 98 GLU A C 1
ATOM 553 O O . GLU A 1 72 ? 83.882 6.684 -25.229 1.00 34.27 98 GLU A O 1
ATOM 559 N N . LEU A 1 73 ? 82.664 6.707 -23.312 1.00 35.45 99 LEU A N 1
ATOM 560 C CA . LEU A 1 73 ? 82.392 8.144 -23.270 1.00 38.86 99 LEU A CA 1
ATOM 561 C C . LEU A 1 73 ? 82.632 8.564 -21.819 1.00 35.60 99 LEU A C 1
ATOM 562 O O . LEU A 1 73 ? 82.289 7.807 -20.907 1.00 39.78 99 LEU A O 1
ATOM 567 N N . ILE A 1 74 ? 83.216 9.741 -21.609 1.00 35.00 100 ILE A N 1
ATOM 568 C CA . ILE A 1 74 ? 83.448 10.274 -20.266 1.00 35.21 100 ILE A CA 1
ATOM 569 C C . ILE A 1 74 ? 82.505 11.457 -20.067 1.00 31.75 100 ILE A C 1
ATOM 570 O O . ILE A 1 74 ? 82.413 12.294 -20.948 1.00 30.45 100 ILE A O 1
ATOM 575 N N . VAL A 1 75 ? 81.792 11.488 -18.943 1.00 32.68 101 VAL A N 1
ATOM 576 C CA . VAL A 1 75 ? 80.928 12.623 -18.578 1.00 32.63 101 VAL A CA 1
ATOM 577 C C . VAL A 1 75 ? 81.454 13.204 -17.257 1.00 32.60 101 VAL A C 1
ATOM 578 O O . VAL A 1 75 ? 81.583 12.457 -16.279 1.00 33.15 101 VAL A O 1
ATOM 582 N N . THR A 1 76 ? 81.758 14.508 -17.227 1.00 31.81 102 THR A N 1
ATOM 583 C CA . THR A 1 76 ? 82.084 15.185 -15.950 1.00 31.73 102 THR A CA 1
ATOM 584 C C . THR A 1 76 ? 80.992 16.158 -15.536 1.00 30.70 102 THR A C 1
ATOM 585 O O . THR A 1 76 ? 80.380 16.805 -16.380 1.00 31.94 102 THR A O 1
ATOM 589 N N . ILE A 1 77 ? 80.690 16.162 -14.248 1.00 27.87 103 ILE A N 1
ATOM 590 C CA . ILE A 1 77 ? 79.655 17.001 -13.652 1.00 29.33 103 ILE A CA 1
ATOM 591 C C . ILE A 1 77 ? 80.382 17.939 -12.681 1.00 30.36 103 ILE A C 1
ATOM 592 O O . ILE A 1 77 ? 81.020 17.473 -11.716 1.00 30.39 103 ILE A O 1
ATOM 597 N N . THR A 1 78 ? 80.306 19.233 -12.968 1.00 31.63 104 THR A N 1
ATOM 598 C CA . THR A 1 78 ? 80.877 20.290 -12.141 1.00 31.52 104 THR A CA 1
ATOM 599 C C . THR A 1 78 ? 79.751 21.212 -11.620 1.00 31.02 104 THR A C 1
ATOM 600 O O . THR A 1 78 ? 78.927 21.682 -12.392 1.00 29.41 104 THR A O 1
ATOM 604 N N . ASP A 1 79 ? 79.703 21.406 -10.305 1.00 29.69 105 ASP A N 1
ATOM 605 C CA . ASP A 1 79 ? 78.925 22.469 -9.657 1.00 29.73 105 ASP A CA 1
ATOM 606 C C . ASP A 1 79 ? 79.681 23.771 -9.874 1.00 30.80 105 ASP A C 1
ATOM 607 O O . ASP A 1 79 ? 80.837 23.909 -9.450 1.00 31.78 105 ASP A O 1
ATOM 612 N N . LYS A 1 80 ? 79.078 24.732 -10.571 1.00 27.28 106 LYS A N 1
ATOM 613 C CA . LYS A 1 80 ? 79.735 26.009 -10.811 1.00 27.88 106 LYS A CA 1
ATOM 614 C C . LYS A 1 80 ? 79.792 26.921 -9.553 1.00 26.86 106 LYS A C 1
ATOM 615 O O . LYS A 1 80 ? 80.332 28.021 -9.629 1.00 25.84 106 LYS A O 1
ATOM 621 N N . GLY A 1 81 ? 79.219 26.463 -8.440 1.00 26.42 107 GLY A N 1
ATOM 622 C CA . GLY A 1 81 ? 79.286 27.165 -7.161 1.00 28.74 107 GLY A CA 1
ATOM 623 C C . GLY A 1 81 ? 77.961 27.828 -6.894 1.00 26.03 107 GLY A C 1
ATOM 624 O O . GLY A 1 81 ? 77.577 28.747 -7.620 1.00 25.19 107 GLY A O 1
ATOM 625 N N . HIS A 1 82 ? 77.259 27.344 -5.877 1.00 26.46 108 HIS A N 1
ATOM 626 C CA . HIS A 1 82 ? 75.985 27.916 -5.487 1.00 27.40 108 HIS A CA 1
ATOM 627 C C . HIS A 1 82 ? 75.746 27.839 -3.991 1.00 27.73 108 HIS A C 1
ATOM 628 O O . HIS A 1 82 ? 76.367 27.041 -3.284 1.00 29.18 108 HIS A O 1
ATOM 635 N N . ILE A 1 83 ? 74.846 28.677 -3.509 1.00 26.77 109 ILE A N 1
ATOM 636 C CA . ILE A 1 83 ? 74.450 28.660 -2.102 1.00 28.14 109 ILE A CA 1
ATOM 637 C C . ILE A 1 83 ? 73.073 29.272 -2.023 1.00 27.06 109 ILE A C 1
ATOM 638 O O . ILE A 1 83 ? 72.706 30.060 -2.882 1.00 27.83 109 ILE A O 1
ATOM 643 N N . THR A 1 84 ? 72.311 28.918 -1.004 1.00 28.55 110 THR A N 1
ATOM 644 C CA . THR A 1 84 ? 71.057 29.595 -0.712 1.00 29.86 110 THR A CA 1
ATOM 645 C C . THR A 1 84 ? 71.280 30.828 0.174 1.00 30.86 110 THR A C 1
ATOM 646 O O . THR A 1 84 ? 71.864 30.712 1.247 1.00 33.60 110 THR A O 1
ATOM 650 N N . ASN A 1 85 ? 70.858 32.000 -0.281 1.00 29.58 111 ASN A N 1
ATOM 651 C CA . ASN A 1 85 ? 71.091 33.244 0.444 1.00 30.55 111 ASN A CA 1
ATOM 652 C C . ASN A 1 85 ? 69.959 33.512 1.466 1.00 29.01 111 ASN A C 1
ATOM 653 O O . ASN A 1 85 ? 69.047 32.708 1.610 1.00 29.34 111 ASN A O 1
ATOM 658 N N . SER A 1 86 ? 70.019 34.645 2.138 1.00 30.70 112 SER A N 1
ATOM 659 C CA . SER A 1 86 ? 69.097 34.939 3.244 1.00 32.36 112 SER A CA 1
ATOM 660 C C . SER A 1 86 ? 67.679 35.209 2.743 1.00 31.40 112 SER A C 1
ATOM 661 O O . SER A 1 86 ? 66.740 35.142 3.502 1.00 29.93 112 SER A O 1
ATOM 664 N N . ALA A 1 87 ? 67.529 35.499 1.449 1.00 30.72 113 ALA A N 1
ATOM 665 C CA . ALA A 1 87 ? 66.211 35.609 0.809 1.00 29.29 113 ALA A CA 1
ATOM 666 C C . ALA A 1 87 ? 65.696 34.310 0.157 1.00 30.38 113 ALA A C 1
ATOM 667 O O . ALA A 1 87 ? 64.709 34.328 -0.613 1.00 32.14 113 ALA A O 1
ATOM 669 N N . ASN A 1 88 ? 66.335 33.188 0.476 1.00 27.82 114 ASN A N 1
ATOM 670 C CA . ASN A 1 88 ? 65.950 31.852 0.016 1.00 30.36 114 ASN A CA 1
ATOM 671 C C . ASN A 1 88 ? 66.069 31.678 -1.511 1.00 29.79 114 ASN A C 1
ATOM 672 O O . ASN A 1 88 ? 65.294 30.947 -2.109 1.00 28.45 114 ASN A O 1
ATOM 677 N N . GLU A 1 89 ? 67.051 32.353 -2.108 1.00 31.13 115 GLU A N 1
ATOM 678 C CA . GLU A 1 89 ? 67.377 32.257 -3.533 1.00 30.69 115 GLU A CA 1
ATOM 679 C C . GLU A 1 89 ? 68.671 31.505 -3.655 1.00 30.54 115 GLU A C 1
ATOM 680 O O . GLU A 1 89 ? 69.557 31.659 -2.817 1.00 30.67 115 GLU A O 1
ATOM 686 N N . VAL A 1 90 ? 68.789 30.718 -4.716 1.00 27.98 116 VAL A N 1
ATOM 687 C CA . VAL A 1 90 ? 70.025 30.032 -5.046 1.00 28.11 116 VAL A CA 1
ATOM 688 C C . VAL A 1 90 ? 70.888 30.967 -5.892 1.00 27.17 116 VAL A C 1
ATOM 689 O O . VAL A 1 90 ? 70.521 31.321 -7.024 1.00 25.79 116 VAL A O 1
ATOM 693 N N . VAL A 1 91 ? 72.058 31.331 -5.362 1.00 25.40 117 VAL A N 1
ATOM 694 C CA . VAL A 1 91 ? 72.920 32.329 -5.975 1.00 25.58 117 VAL A CA 1
ATOM 695 C C . VAL A 1 91 ? 74.344 31.822 -6.206 1.00 24.98 117 VAL A C 1
ATOM 696 O O . VAL A 1 91 ? 74.763 30.826 -5.615 1.00 25.24 117 VAL A O 1
ATOM 700 N N . ALA A 1 92 ? 75.056 32.535 -7.072 1.00 23.76 118 ALA A N 1
ATOM 701 C CA . ALA A 1 92 ? 76.384 32.152 -7.556 1.00 25.35 118 ALA A CA 1
ATOM 702 C C . ALA A 1 92 ? 77.534 32.771 -6.773 1.00 25.57 118 ALA A C 1
ATOM 703 O O . ALA A 1 92 ? 78.695 32.364 -6.914 1.00 26.57 118 ALA A O 1
ATOM 705 N N . GLU A 1 93 ? 77.209 33.772 -5.972 1.00 27.26 119 GLU A N 1
ATOM 706 C CA . GLU A 1 93 ? 78.213 34.543 -5.251 1.00 28.69 119 GLU A CA 1
ATOM 707 C C . GLU A 1 93 ? 77.767 34.701 -3.786 1.00 28.43 119 GLU A C 1
ATOM 708 O O . GLU A 1 93 ? 76.562 34.644 -3.461 1.00 26.23 119 GLU A O 1
ATOM 714 N N . ALA A 1 94 ? 78.760 34.810 -2.910 1.00 27.53 120 ALA A N 1
ATOM 715 C CA . ALA A 1 94 ? 78.522 34.923 -1.467 1.00 29.26 120 ALA A CA 1
ATOM 716 C C . ALA A 1 94 ? 79.779 35.408 -0.757 1.00 28.69 120 ALA A C 1
ATOM 717 O O . ALA A 1 94 ? 80.902 35.254 -1.272 1.00 24.22 120 ALA A O 1
ATOM 719 N N . THR A 1 95 ? 79.577 36.002 0.427 1.00 27.92 121 THR A N 1
ATOM 720 C CA . THR A 1 95 ? 80.703 36.348 1.300 1.00 27.64 121 THR A CA 1
ATOM 721 C C . THR A 1 95 ? 81.388 35.072 1.740 1.00 26.58 121 THR A C 1
ATOM 722 O O . THR A 1 95 ? 80.733 34.111 2.142 1.00 27.54 121 THR A O 1
ATOM 726 N N . GLU A 1 96 ? 82.707 35.046 1.639 1.00 26.07 122 GLU A N 1
ATOM 727 C CA . GLU A 1 96 ? 83.462 33.905 2.097 1.00 28.60 122 GLU A CA 1
ATOM 728 C C . GLU A 1 96 ? 83.323 33.738 3.608 1.00 28.84 122 GLU A C 1
ATOM 729 O O . GLU A 1 96 ? 83.103 34.710 4.331 1.00 28.19 122 GLU A O 1
ATOM 735 N N . LYS A 1 97 ? 83.433 32.503 4.060 1.00 28.39 123 LYS A N 1
ATOM 736 C CA . LYS A 1 97 ? 83.311 32.154 5.463 1.00 29.65 123 LYS A CA 1
ATOM 737 C C . LYS A 1 97 ? 84.663 31.850 6.121 1.00 30.94 123 LYS A C 1
ATOM 738 O O . LYS A 1 97 ? 85.614 31.444 5.453 1.00 30.32 123 LYS A O 1
ATOM 744 N N . TYR A 1 98 ? 84.726 32.027 7.441 1.00 28.10 124 TYR A N 1
ATOM 745 C CA . TYR A 1 98 ? 85.852 31.517 8.229 1.00 28.25 124 TYR A CA 1
ATOM 746 C C . TYR A 1 98 ? 85.778 29.993 8.211 1.00 30.14 124 TYR A C 1
ATOM 747 O O . TYR A 1 98 ? 84.768 29.419 8.594 1.00 28.90 124 TYR A O 1
ATOM 756 N N . GLU A 1 99 ? 86.831 29.332 7.748 1.00 31.26 125 GLU A N 1
ATOM 757 C CA . GLU A 1 99 ? 86.802 27.873 7.571 1.00 34.74 125 GLU A CA 1
ATOM 758 C C . GLU A 1 99 ? 87.531 27.132 8.665 1.00 34.09 125 GLU A C 1
ATOM 759 O O . GLU A 1 99 ? 87.262 25.965 8.888 1.00 32.16 125 GLU A O 1
ATOM 765 N N . ASN A 1 100 ? 88.426 27.812 9.378 1.00 31.99 126 ASN A N 1
ATOM 766 C CA . ASN A 1 100 ? 89.209 27.159 10.414 1.00 34.75 126 ASN A CA 1
ATOM 767 C C . ASN A 1 100 ? 89.739 28.174 11.430 1.00 32.78 126 ASN A C 1
ATOM 768 O O . ASN A 1 100 ? 89.604 29.387 11.245 1.00 31.95 126 ASN A O 1
ATOM 773 N N . SER A 1 101 ? 90.353 27.658 12.482 1.00 32.37 127 SER A N 1
ATOM 774 C CA . SER A 1 101 ? 90.942 28.466 13.545 1.00 33.91 127 SER A CA 1
ATOM 775 C C . SER A 1 101 ? 91.922 29.510 13.046 1.00 33.72 127 SER A C 1
ATOM 776 O O . SER A 1 101 ? 91.893 30.654 13.528 1.00 34.68 127 SER A O 1
ATOM 779 N N . ALA A 1 102 ? 92.736 29.163 12.047 1.00 33.86 128 ALA A N 1
ATOM 780 C CA . ALA A 1 102 ? 93.711 30.100 11.457 1.00 33.64 128 ALA A CA 1
ATOM 781 C C . ALA A 1 102 ? 93.075 31.319 10.776 1.00 32.00 128 ALA A C 1
ATOM 782 O O . ALA A 1 102 ? 93.636 32.414 10.814 1.00 30.14 128 ALA A O 1
ATOM 784 N N . ASP A 1 103 ? 91.930 31.128 10.135 1.00 29.27 129 ASP A N 1
ATOM 785 C CA . ASP A 1 103 ? 91.185 32.228 9.551 1.00 29.35 129 ASP A CA 1
ATOM 786 C C . ASP A 1 103 ? 90.695 33.228 10.624 1.00 25.62 129 ASP A C 1
ATOM 787 O O . ASP A 1 103 ? 90.732 34.438 10.406 1.00 27.19 129 ASP A O 1
ATOM 792 N N . LEU A 1 104 ? 90.220 32.721 11.753 1.00 27.77 130 LEU A N 1
ATOM 793 C CA . LEU A 1 104 ? 89.770 33.591 12.853 1.00 28.55 130 LEU A CA 1
ATOM 794 C C . LEU A 1 104 ? 90.957 34.359 13.455 1.00 30.60 130 LEU A C 1
ATOM 795 O O . LEU A 1 104 ? 90.880 35.557 13.691 1.00 27.09 130 LEU A O 1
ATOM 800 N N . SER A 1 105 ? 92.064 33.653 13.656 1.00 30.66 131 SER A N 1
ATOM 801 C CA . SER A 1 105 ? 93.267 34.238 14.170 1.00 31.01 131 SER A CA 1
ATOM 802 C C . SER A 1 105 ? 93.819 35.318 13.261 1.00 30.65 131 SER A C 1
ATOM 803 O O . SER A 1 105 ? 94.192 36.392 13.744 1.00 28.92 131 SER A O 1
ATOM 806 N N . ALA A 1 106 ? 93.862 35.059 11.945 1.00 28.81 132 ALA A N 1
ATOM 807 C CA . ALA A 1 106 ? 94.267 36.070 10.951 1.00 30.17 132 ALA A CA 1
ATOM 808 C C . ALA A 1 106 ? 93.394 37.313 10.961 1.00 29.26 132 ALA A C 1
ATOM 809 O O . ALA A 1 106 ? 93.889 38.434 10.820 1.00 29.12 132 ALA A O 1
ATOM 811 N N . GLU A 1 107 ? 92.089 37.123 11.115 1.00 26.79 133 GLU A N 1
ATOM 812 C CA . GLU A 1 107 ? 91.174 38.251 11.146 1.00 26.53 133 GLU A CA 1
ATOM 813 C C . GLU A 1 107 ? 91.413 39.149 12.369 1.00 24.65 133 GLU A C 1
ATOM 814 O O . GLU A 1 107 ? 91.400 40.373 12.240 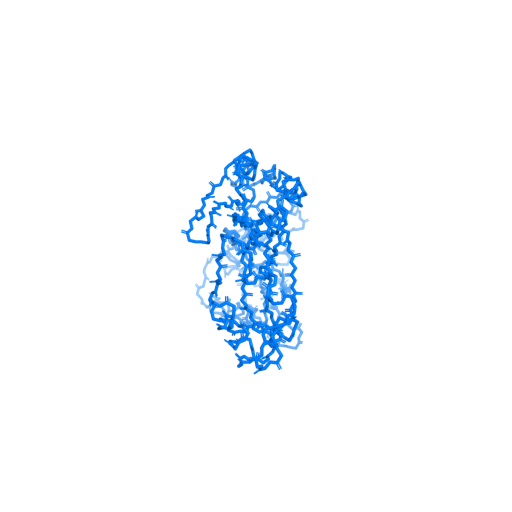1.00 28.20 133 GLU A O 1
ATOM 820 N N . ALA A 1 108 ? 91.606 38.547 13.538 1.00 25.46 134 ALA A N 1
ATOM 821 C CA . ALA A 1 108 ? 91.944 39.290 14.755 1.00 26.72 134 ALA A CA 1
ATOM 822 C C . ALA A 1 108 ? 93.180 40.158 14.529 1.00 28.72 134 ALA A C 1
ATOM 823 O O . ALA A 1 108 ? 93.174 41.345 14.852 1.00 26.76 134 ALA A O 1
ATOM 825 N N . ASN A 1 109 ? 94.212 39.564 13.926 1.00 29.18 135 ASN A N 1
ATOM 826 C CA A ASN A 1 109 ? 95.435 40.310 13.598 0.60 30.26 135 ASN A CA 1
ATOM 827 C CA B ASN A 1 109 ? 95.450 40.283 13.591 0.40 29.98 135 ASN A CA 1
ATOM 828 C C . ASN A 1 109 ? 95.182 41.421 12.618 1.00 29.64 135 ASN A C 1
ATOM 829 O O . ASN A 1 109 ? 95.674 42.538 12.805 1.00 32.13 135 ASN A O 1
ATOM 838 N N . SER A 1 110 ? 94.398 41.146 11.580 1.00 29.20 136 SER A N 1
ATOM 839 C CA . SER A 1 110 ? 94.083 42.161 10.586 1.00 30.94 136 SER A CA 1
ATOM 840 C C . SER A 1 110 ? 93.302 43.345 11.166 1.00 30.23 136 SER A C 1
ATOM 841 O O . SER A 1 110 ? 93.622 44.516 10.905 1.00 28.51 136 SER A O 1
ATOM 844 N N . ILE A 1 111 ? 92.261 43.043 11.941 1.00 27.35 137 ILE A N 1
ATOM 845 C CA . ILE A 1 111 ? 91.469 44.100 12.579 1.00 29.45 137 ILE A CA 1
ATOM 846 C C . ILE A 1 111 ? 92.329 44.946 13.541 1.00 28.05 137 ILE A C 1
ATOM 847 O O . ILE A 1 111 ? 92.254 46.189 13.528 1.00 30.21 137 ILE A O 1
ATOM 852 N N . THR A 1 112 ? 93.144 44.276 14.340 1.00 28.42 138 THR A N 1
ATOM 853 C CA . THR A 1 112 ? 94.013 44.955 15.315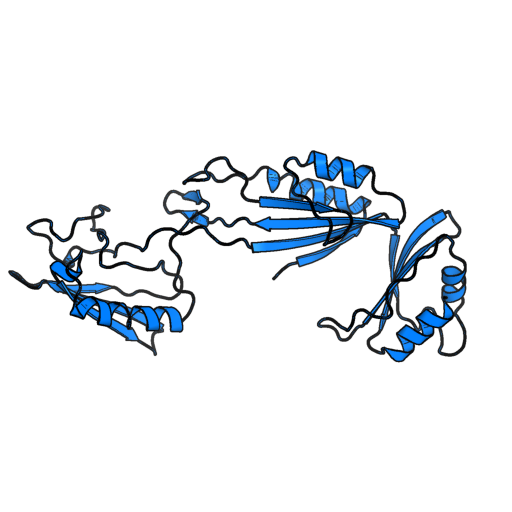 1.00 30.19 138 THR A CA 1
ATOM 854 C C . THR A 1 112 ? 94.951 45.931 14.565 1.00 32.77 138 THR A C 1
ATOM 855 O O . THR A 1 112 ? 95.099 47.091 14.954 1.00 31.66 138 THR A O 1
ATOM 859 N N . GLU A 1 113 ? 95.508 45.476 13.441 1.00 35.28 139 GLU A N 1
ATOM 860 C CA . GLU A 1 113 ? 96.367 46.327 12.612 1.00 36.57 139 GLU A CA 1
ATOM 861 C C . GLU A 1 113 ? 95.574 47.457 11.961 1.00 35.87 139 GLU A C 1
ATOM 862 O O . GLU A 1 113 ? 95.973 48.607 12.041 1.00 34.39 139 GLU A O 1
ATOM 868 N N . LYS A 1 114 ? 94.442 47.145 11.343 1.00 33.46 140 LYS A N 1
ATOM 869 C CA . LYS A 1 114 ? 93.596 48.174 10.748 1.00 35.97 140 LYS A CA 1
ATOM 870 C C . LYS A 1 114 ? 93.140 49.249 11.741 1.00 34.62 140 LYS A C 1
ATOM 871 O O . LYS A 1 114 ? 93.047 50.409 11.359 1.00 37.80 140 LYS A O 1
ATOM 877 N N . ALA A 1 115 ? 92.880 48.874 12.994 1.00 31.68 141 ALA A N 1
ATOM 878 C CA . ALA A 1 115 ? 92.398 49.835 13.990 1.00 33.93 141 ALA A CA 1
ATOM 879 C C . ALA A 1 115 ? 93.405 50.937 14.305 1.00 36.66 141 ALA A C 1
ATOM 880 O O . ALA A 1 115 ? 93.004 52.025 14.708 1.00 39.16 141 ALA A O 1
ATOM 882 N N . LYS A 1 116 ? 94.691 50.659 14.120 1.00 37.55 142 LYS A N 1
ATOM 883 C CA . LYS A 1 116 ? 95.733 51.683 14.307 1.00 41.76 142 LYS A CA 1
ATOM 884 C C . LYS A 1 116 ? 95.592 52.909 13.399 1.00 42.15 142 LYS A C 1
ATOM 885 O O . LYS A 1 116 ? 95.960 54.007 13.813 1.00 40.59 142 LYS A O 1
ATOM 891 N N . THR A 1 117 ? 95.076 52.727 12.184 1.00 41.42 143 THR A N 1
ATOM 892 C CA . THR A 1 117 ? 95.001 53.817 11.194 1.00 42.74 143 THR A CA 1
ATOM 893 C C . THR A 1 117 ? 93.658 54.067 10.542 1.00 42.06 143 THR A C 1
ATOM 894 O O . THR A 1 117 ? 93.468 55.131 9.973 1.00 40.25 143 THR A O 1
ATOM 898 N N . GLU A 1 118 ? 92.734 53.104 10.569 1.00 39.47 144 GLU A N 1
ATOM 899 C CA . GLU A 1 118 ? 91.470 53.261 9.841 1.00 38.76 144 GLU A CA 1
ATOM 900 C C . GLU A 1 118 ? 90.657 54.463 10.265 1.00 38.54 144 GLU A C 1
ATOM 901 O O . GLU A 1 118 ? 90.546 54.766 11.462 1.00 37.66 144 GLU A O 1
ATOM 907 N N . THR A 1 119 ? 90.061 55.109 9.265 1.00 39.53 145 THR A N 1
ATOM 908 C CA . THR A 1 119 ? 89.171 56.242 9.460 1.00 41.65 145 THR A CA 1
ATOM 909 C C . THR A 1 119 ? 87.808 55.995 8.821 1.00 38.53 145 THR A C 1
ATOM 910 O O . THR A 1 119 ? 87.047 56.935 8.672 1.00 42.48 145 THR A O 1
ATOM 914 N N . ASN A 1 120 ? 87.492 54.748 8.440 1.00 38.00 146 ASN A N 1
ATOM 915 C CA . ASN A 1 120 ? 86.225 54.434 7.773 1.00 35.89 146 ASN A CA 1
ATOM 916 C C . ASN A 1 120 ? 85.292 53.578 8.620 1.00 33.94 146 ASN A C 1
ATOM 917 O O . ASN A 1 120 ? 85.745 52.768 9.416 1.00 34.18 146 ASN A O 1
ATOM 922 N N . GLY A 1 121 ? 83.993 53.734 8.375 1.00 31.86 147 GLY A N 1
ATOM 923 C CA . GLY A 1 121 ? 82.956 52.946 9.018 1.00 31.87 147 GLY A CA 1
ATOM 924 C C . GLY A 1 121 ? 83.071 52.992 10.531 1.00 31.08 147 GLY A C 1
ATOM 925 O O . GLY A 1 121 ? 83.267 54.065 11.117 1.00 28.03 147 GLY A O 1
ATOM 926 N N . ILE A 1 122 ? 83.043 51.813 11.153 1.00 29.55 148 ILE A N 1
ATOM 927 C CA . ILE A 1 122 ? 83.029 51.706 12.614 1.00 28.56 148 ILE A CA 1
ATOM 928 C C . ILE A 1 122 ? 84.328 52.247 13.219 1.00 28.85 148 ILE A C 1
ATOM 929 O O . ILE A 1 122 ? 84.295 52.912 14.248 1.00 26.53 148 ILE A O 1
ATOM 934 N N . TYR A 1 123 ? 85.456 52.033 12.540 1.00 28.14 149 TYR A N 1
ATOM 935 C CA . TYR A 1 123 ? 86.740 52.499 13.037 1.00 29.73 149 TYR A CA 1
ATOM 936 C C . TYR A 1 123 ? 86.819 54.010 13.293 1.00 30.10 149 TYR A C 1
ATOM 937 O O . TYR A 1 123 ? 87.568 54.438 14.173 1.00 30.72 149 TYR A O 1
ATOM 946 N N . LYS A 1 124 ? 86.055 54.785 12.528 1.00 31.27 150 LYS A N 1
ATOM 947 C CA . LYS A 1 124 ? 86.002 56.240 12.685 1.00 34.19 150 LYS A CA 1
ATOM 948 C C . LYS A 1 124 ? 85.387 56.687 14.009 1.00 31.60 150 LYS A C 1
ATOM 949 O O . LYS A 1 124 ? 85.810 57.682 14.572 1.00 30.24 150 LYS A O 1
ATOM 955 N N . VAL A 1 125 ? 84.376 55.963 14.477 1.00 29.82 151 VAL A N 1
ATOM 956 C CA . VAL A 1 125 ? 83.569 56.387 15.611 1.00 29.23 151 VAL A CA 1
ATOM 957 C C . VAL A 1 125 ? 83.728 55.518 16.859 1.00 28.52 151 VAL A C 1
ATOM 958 O O . VAL A 1 125 ? 83.094 55.805 17.876 1.00 27.86 151 VAL A O 1
ATOM 962 N N . ALA A 1 126 ? 84.551 54.467 16.778 1.00 25.19 152 ALA A N 1
ATOM 963 C CA . ALA A 1 126 ? 84.716 53.522 17.891 1.00 25.77 152 ALA A CA 1
ATOM 964 C C . ALA A 1 126 ? 86.145 53.052 18.062 1.00 27.00 152 ALA A C 1
ATOM 965 O O . ALA A 1 126 ? 86.868 52.898 17.062 1.00 27.17 152 ALA A O 1
ATOM 967 N N . ASP A 1 127 ? 86.545 52.820 19.321 1.00 25.66 153 ASP A N 1
ATOM 968 C CA . ASP A 1 127 ? 87.782 52.122 19.660 1.00 27.94 153 ASP A CA 1
ATOM 969 C C . ASP A 1 127 ? 87.486 50.637 19.440 1.00 26.76 153 ASP A C 1
ATOM 970 O O . ASP A 1 127 ? 86.409 50.173 19.799 1.00 25.01 153 ASP A O 1
ATOM 975 N N . VAL A 1 128 ? 88.444 49.895 18.901 1.00 24.43 154 VAL A N 1
ATOM 976 C CA . VAL A 1 128 ? 88.200 48.500 18.487 1.00 23.95 154 VAL A CA 1
ATOM 977 C C . VAL A 1 128 ? 89.244 47.624 19.107 1.00 24.03 154 VAL A C 1
ATOM 978 O O . VAL A 1 128 ? 90.448 47.939 19.051 1.00 24.06 154 VAL A O 1
ATOM 982 N N . LYS A 1 129 ? 88.799 46.519 19.692 1.00 22.63 155 LYS A N 1
ATOM 983 C CA . LYS A 1 129 ? 89.667 45.427 20.045 1.00 24.02 155 LYS A CA 1
ATOM 984 C C . LYS A 1 129 ? 89.190 44.175 19.368 1.00 25.14 155 LYS A C 1
ATOM 985 O O . LYS A 1 129 ? 87.984 43.946 19.244 1.00 22.23 155 LYS A O 1
ATOM 991 N N . ALA A 1 130 ? 90.124 43.337 18.934 1.00 24.09 156 ALA A N 1
ATOM 992 C CA . ALA A 1 130 ? 89.727 42.086 18.324 1.00 24.31 156 ALA A CA 1
ATOM 993 C C . ALA A 1 130 ? 90.616 41.014 18.862 1.00 24.94 156 ALA A C 1
ATOM 994 O O . ALA A 1 130 ? 91.848 41.147 18.803 1.00 27.95 156 ALA A O 1
ATOM 996 N N . SER A 1 131 ? 90.011 39.948 19.353 1.00 23.49 157 SER A N 1
ATOM 997 C CA . SER A 1 131 ? 90.721 38.897 20.073 1.00 25.76 157 SER A CA 1
ATOM 998 C C . SER A 1 131 ? 90.394 37.540 19.472 1.00 26.90 157 SER A C 1
ATOM 999 O O . SER A 1 131 ? 89.236 37.266 19.195 1.00 26.84 157 SER A O 1
ATOM 1002 N N . TYR A 1 132 ? 91.399 36.682 19.268 1.00 27.09 158 TYR A N 1
ATOM 1003 C CA . TYR A 1 132 ? 91.143 35.287 18.909 1.00 28.21 158 TYR A CA 1
ATOM 1004 C C . TYR A 1 132 ? 91.336 34.473 20.185 1.00 29.46 158 TYR A C 1
ATOM 1005 O O . TYR A 1 132 ? 92.415 34.445 20.757 1.00 29.48 158 TYR A O 1
ATOM 1014 N N . ASP A 1 133 ? 90.256 33.889 20.667 1.00 30.91 159 ASP A N 1
ATOM 1015 C CA . ASP A 1 133 ? 90.269 33.074 21.860 1.00 35.13 159 ASP A CA 1
ATOM 1016 C C . ASP A 1 133 ? 90.554 31.654 21.394 1.00 38.68 159 ASP A C 1
ATOM 1017 O O . ASP A 1 133 ? 89.676 31.000 20.821 1.00 35.38 159 ASP A O 1
ATOM 1022 N N . SER A 1 134 ? 91.804 31.218 21.614 1.00 37.24 160 SER A N 1
ATOM 1023 C CA . SER A 1 134 ? 92.286 29.876 21.241 1.00 44.61 160 SER A CA 1
ATOM 1024 C C . SER A 1 134 ? 91.484 28.757 21.858 1.00 41.30 160 SER A C 1
ATOM 1025 O O . SER A 1 134 ? 91.319 27.711 21.252 1.00 45.68 160 SER A O 1
ATOM 1028 N N . ALA A 1 135 ? 91.008 28.975 23.073 1.00 42.61 161 ALA A N 1
ATOM 1029 C CA . ALA A 1 135 ? 90.301 27.941 23.813 1.00 46.70 161 ALA A CA 1
ATOM 1030 C C . ALA A 1 135 ? 88.891 27.711 23.285 1.00 48.64 161 ALA A C 1
ATOM 1031 O O . ALA A 1 135 ? 88.504 26.566 23.056 1.00 47.89 161 ALA A O 1
ATOM 1033 N N . LYS A 1 136 ? 88.122 28.795 23.150 1.00 46.40 162 LYS A N 1
ATOM 1034 C CA . LYS A 1 136 ? 86.722 28.739 22.671 1.00 45.16 162 LYS A CA 1
ATOM 1035 C C . LYS A 1 136 ? 86.614 28.637 21.152 1.00 40.39 162 LYS A C 1
ATOM 1036 O O . LYS A 1 136 ? 85.543 28.341 20.636 1.00 42.01 162 LYS A O 1
ATOM 1042 N N . ASP A 1 137 ? 87.706 28.952 20.455 1.00 37.52 163 ASP A N 1
ATOM 1043 C CA . ASP A 1 137 ? 87.747 28.990 19.013 1.00 37.54 163 ASP A CA 1
ATOM 1044 C C . ASP A 1 137 ? 86.776 30.041 18.417 1.00 34.39 163 ASP A C 1
ATOM 1045 O O . ASP A 1 137 ? 85.995 29.751 17.506 1.00 30.68 163 ASP A O 1
ATOM 1050 N N . LYS A 1 138 ? 86.873 31.266 18.934 1.00 30.81 164 LYS A N 1
ATOM 1051 C CA . LYS A 1 138 ? 86.035 32.385 18.506 1.00 28.64 164 LYS A CA 1
ATOM 1052 C C . LYS A 1 138 ? 86.844 33.661 18.282 1.00 26.79 164 LYS A C 1
ATOM 1053 O O . LYS A 1 138 ? 87.841 33.899 18.974 1.00 27.85 164 LYS A O 1
ATOM 1059 N N . LEU A 1 139 ? 86.402 34.471 17.328 1.00 24.15 165 LEU A N 1
ATOM 1060 C CA . LEU A 1 139 ? 86.896 35.845 17.160 1.00 24.20 165 LEU A CA 1
ATOM 1061 C C . LEU A 1 139 ? 85.924 36.730 17.958 1.00 25.52 165 LEU A C 1
ATOM 1062 O O . LEU A 1 139 ? 84.714 36.656 17.746 1.00 24.49 165 LEU A O 1
ATOM 1067 N N . VAL A 1 140 ? 86.451 37.520 18.884 1.00 24.63 166 VAL A N 1
ATOM 1068 C CA . VAL A 1 140 ? 85.631 38.381 19.735 1.00 23.62 166 VAL A CA 1
ATOM 1069 C C . VAL A 1 140 ? 86.010 39.822 19.425 1.00 23.87 166 VAL A C 1
ATOM 1070 O O . VAL A 1 140 ? 87.157 40.253 19.656 1.00 23.79 166 VAL A O 1
ATOM 1074 N N . ILE A 1 141 ? 85.039 40.568 18.921 1.00 22.58 167 ILE A N 1
ATOM 1075 C CA . ILE A 1 141 ? 85.216 41.959 18.573 1.00 22.70 167 ILE A CA 1
ATOM 1076 C C . ILE A 1 141 ? 84.537 42.830 19.619 1.00 23.87 167 ILE A C 1
ATOM 1077 O O . ILE A 1 141 ? 83.337 42.669 19.898 1.00 22.80 167 ILE A O 1
ATOM 1082 N N . THR A 1 142 ? 85.291 43.767 20.202 1.00 22.58 168 THR A N 1
ATOM 1083 C CA . THR A 1 142 ? 84.752 44.620 21.268 1.00 22.00 168 THR A CA 1
ATOM 1084 C C . THR A 1 142 ? 84.938 46.069 20.843 1.00 23.59 168 THR A C 1
ATOM 1085 O O . THR A 1 142 ? 86.054 46.502 20.533 1.00 22.37 168 THR A O 1
ATOM 1089 N N . LEU A 1 143 ? 83.832 46.809 20.867 1.00 22.74 169 LEU A N 1
ATOM 1090 C CA . LEU A 1 143 ? 83.748 48.176 20.385 1.00 21.82 169 LEU A CA 1
ATOM 1091 C C . LEU A 1 143 ? 83.333 49.075 21.527 1.00 23.54 169 LEU A C 1
ATOM 1092 O O . LEU A 1 143 ? 82.534 48.673 22.391 1.00 21.55 169 LEU A O 1
ATOM 1097 N N . ARG A 1 144 ? 83.852 50.296 21.518 1.00 22.43 170 ARG A N 1
ATOM 1098 C CA . ARG A 1 144 ? 83.393 51.334 22.421 1.00 24.82 170 ARG A CA 1
ATOM 1099 C C . ARG A 1 144 ? 83.338 52.649 21.677 1.00 25.08 170 ARG A C 1
ATOM 1100 O O . ARG A 1 144 ? 84.264 52.955 20.929 1.00 24.78 170 ARG A O 1
ATOM 1108 N N . ASP A 1 145 ? 82.284 53.434 21.886 1.00 22.42 171 ASP A N 1
ATOM 1109 C CA . ASP A 1 145 ? 82.168 54.747 21.255 1.00 24.02 171 ASP A CA 1
ATOM 1110 C C . ASP A 1 145 ? 83.365 55.623 21.730 1.00 25.21 171 ASP A C 1
ATOM 1111 O O . ASP A 1 145 ? 83.781 55.530 22.877 1.00 24.09 171 ASP A O 1
ATOM 1116 N N . LYS A 1 146 ? 83.947 56.395 20.818 1.00 26.34 172 LYS A N 1
ATOM 1117 C CA . LYS A 1 146 ? 85.060 57.302 21.162 1.00 29.26 172 LYS A CA 1
ATOM 1118 C C . LYS A 1 146 ? 84.611 58.520 21.968 1.00 28.59 172 LYS A C 1
ATOM 1119 O O . LYS A 1 146 ? 85.353 58.973 22.829 1.00 28.59 172 LYS A O 1
ATOM 1125 N N . THR A 1 147 ? 83.410 59.033 21.708 1.00 26.51 173 THR A N 1
ATOM 1126 C CA . THR A 1 147 ? 82.979 60.298 22.305 1.00 29.42 173 THR A CA 1
ATOM 1127 C C . THR A 1 147 ? 81.560 60.248 22.871 1.00 28.68 173 THR A C 1
ATOM 1128 O O . THR A 1 147 ? 80.814 59.293 22.651 1.00 27.34 173 THR A O 1
ATOM 1132 N N . ASP A 1 148 ? 81.240 61.279 23.640 1.00 28.97 174 ASP A N 1
ATOM 1133 C CA . ASP A 1 148 ? 79.903 61.557 24.167 1.00 31.08 174 ASP A CA 1
ATOM 1134 C C . ASP A 1 148 ? 79.457 60.526 25.183 1.00 28.99 174 ASP A C 1
ATOM 1135 O O . ASP A 1 148 ? 80.260 60.195 26.046 1.00 28.84 174 ASP A O 1
ATOM 1140 N N . THR A 1 149 ? 78.240 59.992 25.118 1.00 27.03 175 THR A N 1
ATOM 1141 C CA . THR A 1 149 ? 77.832 59.021 26.138 1.00 27.12 175 THR A CA 1
ATOM 1142 C C . THR A 1 149 ? 78.292 57.643 25.667 1.00 26.97 175 THR A C 1
ATOM 1143 O O . THR A 1 149 ? 77.652 57.028 24.792 1.00 27.10 175 THR A O 1
ATOM 1147 N N . VAL A 1 150 ? 79.386 57.167 26.256 1.00 24.73 176 VAL A N 1
ATOM 1148 C CA . VAL A 1 150 ? 80.134 56.035 25.726 1.00 25.11 176 VAL A CA 1
ATOM 1149 C C . VAL A 1 150 ? 79.424 54.722 26.061 1.00 23.65 176 VAL A C 1
ATOM 1150 O O . VAL A 1 150 ? 79.219 54.395 27.238 1.00 23.83 176 VAL A O 1
ATOM 1154 N N . THR A 1 151 ? 79.080 53.989 25.005 1.00 24.45 177 THR A N 1
ATOM 1155 C CA . THR A 1 151 ? 78.537 52.640 25.084 1.00 23.45 177 THR A CA 1
ATOM 1156 C C . THR A 1 151 ? 79.511 51.645 24.484 1.00 23.42 177 THR A C 1
ATOM 1157 O O . THR A 1 151 ? 80.514 52.019 23.876 1.00 22.38 177 THR A O 1
ATOM 1161 N N . SER A 1 152 ? 79.192 50.367 24.646 1.00 21.69 178 SER A N 1
ATOM 1162 C CA . SER A 1 152 ? 80.046 49.284 24.159 1.00 22.23 178 SER A CA 1
ATOM 1163 C C . SER A 1 152 ? 79.231 48.182 23.519 1.00 23.97 178 SER A C 1
ATOM 1164 O O . SER A 1 152 ? 77.997 48.086 23.708 1.00 22.31 178 SER A O 1
ATOM 1167 N N . LYS A 1 153 ? 79.926 47.313 22.803 1.00 22.86 179 LYS A N 1
ATOM 1168 C CA . LYS A 1 153 ? 79.296 46.138 22.196 1.00 22.89 179 LYS A CA 1
ATOM 1169 C C . LYS A 1 153 ? 80.375 45.088 22.007 1.00 22.82 179 LYS A C 1
ATOM 1170 O O . LYS A 1 153 ? 81.495 45.412 21.600 1.00 22.66 179 LYS A O 1
ATOM 1176 N N . THR A 1 154 ? 80.047 43.845 22.319 1.00 22.14 180 THR A N 1
ATOM 1177 C CA . THR A 1 154 ? 80.908 42.725 22.026 1.00 23.86 180 THR A CA 1
ATOM 1178 C C . THR A 1 154 ? 80.168 41.792 21.076 1.00 25.94 180 THR A C 1
ATOM 1179 O O . THR A 1 154 ? 79.009 41.428 21.334 1.00 22.92 180 THR A O 1
ATOM 1183 N N . ILE A 1 155 ? 80.851 41.371 20.015 1.00 24.22 181 ILE A N 1
ATOM 1184 C CA . ILE A 1 155 ? 80.289 40.485 18.989 1.00 27.26 181 ILE A CA 1
ATOM 1185 C C . ILE A 1 155 ? 81.205 39.273 18.893 1.00 26.82 181 ILE A C 1
ATOM 1186 O O . ILE A 1 155 ? 82.435 39.441 18.807 1.00 23.36 181 ILE A O 1
ATOM 1191 N N . GLU A 1 156 ? 80.605 38.074 18.883 1.00 25.77 182 GLU A N 1
ATOM 1192 C CA A GLU A 1 156 ? 81.344 36.807 18.761 0.70 26.87 182 GLU A CA 1
ATOM 1193 C CA B GLU A 1 156 ? 81.337 36.816 18.761 0.30 26.94 182 GLU A CA 1
ATOM 1194 C C . GLU A 1 156 ? 81.155 36.231 17.351 1.00 26.60 182 GLU A C 1
ATOM 1195 O O . GLU A 1 156 ? 80.021 36.125 16.854 1.00 26.16 182 GLU A O 1
ATOM 1206 N N . ILE A 1 157 ? 82.272 35.870 16.720 1.00 24.80 183 ILE A N 1
ATOM 1207 C CA . ILE A 1 157 ? 82.317 35.364 15.343 1.00 24.64 183 ILE A CA 1
ATOM 1208 C C . ILE A 1 157 ? 83.000 33.994 15.421 1.00 25.49 183 ILE A C 1
ATOM 1209 O O . ILE A 1 157 ? 84.038 33.843 16.083 1.00 23.78 183 ILE A O 1
ATOM 1214 N N . GLY A 1 158 ? 82.412 32.996 14.764 1.00 24.31 184 GLY A N 1
ATOM 1215 C CA . GLY A 1 158 ? 82.942 31.634 14.794 1.00 25.69 184 GLY A CA 1
ATOM 1216 C C . GLY A 1 158 ? 83.237 31.028 13.432 1.00 24.66 184 GLY A C 1
ATOM 1217 O O . GLY A 1 158 ? 82.980 31.620 12.386 1.00 24.49 184 GLY A O 1
ATOM 1218 N N . ILE A 1 159 ? 83.754 29.810 13.471 1.00 27.12 185 ILE A N 1
ATOM 1219 C CA . ILE A 1 159 ? 84.004 29.045 12.264 1.00 28.59 185 ILE A CA 1
ATOM 1220 C C . ILE A 1 159 ? 82.652 28.848 11.599 1.00 26.96 185 ILE A C 1
ATOM 1221 O O . ILE A 1 159 ? 81.652 28.548 12.262 1.00 28.99 185 ILE A O 1
ATOM 1226 N N . GLY A 1 160 ? 82.609 29.089 10.302 1.00 27.07 186 GLY A N 1
ATOM 1227 C CA . GLY A 1 160 ? 81.400 28.922 9.524 1.00 29.00 186 GLY A CA 1
ATOM 1228 C C . GLY A 1 160 ? 80.627 30.198 9.337 1.00 28.45 186 GLY A C 1
ATOM 1229 O O . GLY A 1 160 ? 79.725 30.239 8.526 1.00 30.59 186 GLY A O 1
ATOM 1230 N N . ASP A 1 161 ? 80.975 31.262 10.068 1.00 27.85 187 ASP A N 1
ATOM 1231 C CA . ASP A 1 161 ? 80.358 32.569 9.845 1.00 25.74 187 ASP A CA 1
ATOM 1232 C C . ASP A 1 161 ? 80.960 33.285 8.660 1.00 28.42 187 ASP A C 1
ATOM 1233 O O . ASP A 1 161 ? 82.124 33.061 8.294 1.00 25.83 187 ASP A O 1
ATOM 1238 N N . GLU A 1 162 ? 80.163 34.148 8.037 1.00 26.66 188 GLU A N 1
ATOM 1239 C CA . GLU A 1 162 ? 80.631 35.002 6.945 1.00 28.22 188 GLU A CA 1
ATOM 1240 C C . GLU A 1 162 ? 81.622 36.038 7.462 1.00 30.25 188 GLU A C 1
ATOM 1241 O O . GLU A 1 162 ? 81.464 36.557 8.589 1.00 27.54 188 GLU A O 1
ATOM 1247 N N . LYS A 1 163 ? 82.646 36.313 6.648 1.00 26.56 189 LYS A N 1
ATOM 1248 C CA . LYS A 1 163 ? 83.684 37.278 6.991 1.00 29.40 189 LYS A CA 1
ATOM 1249 C C . LYS A 1 163 ? 83.086 38.646 7.193 1.00 29.63 189 LYS A C 1
ATOM 1250 O O . LYS A 1 163 ? 82.236 39.072 6.426 1.00 27.64 189 LYS A O 1
ATOM 1256 N N . ILE A 1 164 ? 83.523 39.310 8.253 1.00 28.38 190 ILE A N 1
ATOM 1257 C CA . ILE A 1 164 ? 82.936 40.581 8.631 1.00 29.47 190 ILE A CA 1
ATOM 1258 C C . ILE A 1 164 ? 83.845 41.727 8.161 1.00 27.96 190 ILE A C 1
ATOM 1259 O O . ILE A 1 164 ? 85.017 41.510 7.821 1.00 28.42 190 ILE A O 1
ATOM 1264 N N . ASP A 1 165 ? 83.301 42.940 8.125 1.00 27.33 191 ASP A N 1
ATOM 1265 C CA . ASP A 1 165 ? 84.037 44.114 7.659 1.00 28.07 191 ASP A CA 1
ATOM 1266 C C . ASP A 1 165 ? 83.567 45.297 8.492 1.00 26.51 191 ASP A C 1
ATOM 1267 O O . ASP A 1 165 ? 82.422 45.714 8.372 1.00 25.88 191 ASP A O 1
ATOM 1272 N N . LEU A 1 166 ? 84.458 45.817 9.333 1.00 26.88 192 LEU A N 1
ATOM 1273 C CA A LEU A 1 166 ? 84.118 46.924 10.231 0.50 27.61 192 LEU A CA 1
ATOM 1274 C CA B LEU A 1 166 ? 84.114 46.924 10.234 0.50 27.27 192 LEU A CA 1
ATOM 1275 C C . LEU A 1 166 ? 84.038 48.282 9.516 1.00 29.58 192 LEU A C 1
ATOM 1276 O O . LEU A 1 166 ? 83.587 49.262 10.115 1.00 29.49 192 LEU A O 1
ATOM 1285 N N . THR A 1 167 ? 84.463 48.350 8.237 1.00 29.01 193 THR A N 1
ATOM 1286 C CA . THR A 1 167 ? 84.216 49.527 7.410 1.00 31.04 193 THR A CA 1
ATOM 1287 C C . THR A 1 167 ? 82.807 49.552 6.811 1.00 31.66 193 THR A C 1
ATOM 1288 O O . THR A 1 167 ? 82.355 50.608 6.384 1.00 36.63 193 THR A O 1
ATOM 1292 N N . ALA A 1 168 ? 82.114 48.412 6.775 1.00 29.91 194 ALA A N 1
ATOM 1293 C CA . ALA A 1 168 ? 80.753 48.332 6.289 1.00 31.71 194 ALA A CA 1
ATOM 1294 C C . ALA A 1 168 ? 79.728 48.711 7.371 1.00 31.76 194 ALA A C 1
ATOM 1295 O O . ALA A 1 168 ? 79.976 48.619 8.577 1.00 30.35 194 ALA A O 1
ATOM 1297 N N . ASN A 1 169 ? 78.551 49.084 6.908 1.00 31.50 195 ASN A N 1
ATOM 1298 C CA . ASN A 1 169 ? 77.443 49.432 7.778 1.00 31.74 195 ASN A CA 1
ATOM 1299 C C . ASN A 1 169 ? 76.982 48.212 8.556 1.00 31.79 195 ASN A C 1
ATOM 1300 O O . ASN A 1 169 ? 76.660 47.183 7.956 1.00 29.83 195 ASN A O 1
ATOM 1305 N N . PRO A 1 170 ? 76.961 48.302 9.897 1.00 27.14 196 PRO A N 1
ATOM 1306 C CA . PRO A 1 170 ? 76.399 47.210 10.651 1.00 27.33 196 PRO A CA 1
ATOM 1307 C C . PRO A 1 170 ? 74.871 47.253 10.607 1.00 26.51 196 PRO A C 1
ATOM 1308 O O . PRO A 1 170 ? 74.299 48.189 10.070 1.00 27.88 196 PRO A O 1
ATOM 1312 N N . VAL A 1 171 ? 74.239 46.249 11.183 1.00 26.05 197 VAL A N 1
ATOM 1313 C CA . VAL A 1 171 ? 72.801 46.120 11.244 1.00 26.37 197 VAL A CA 1
ATOM 1314 C C . VAL A 1 171 ? 72.289 46.325 12.658 1.00 25.74 197 VAL A C 1
ATOM 1315 O O . VAL A 1 171 ? 72.842 45.769 13.618 1.00 25.26 197 VAL A O 1
ATOM 1319 N N . ASP A 1 172 ? 71.210 47.097 12.778 1.00 24.74 198 ASP A N 1
ATOM 1320 C CA . ASP A 1 172 ? 70.559 47.332 14.061 1.00 25.54 198 ASP A CA 1
ATOM 1321 C C . ASP A 1 172 ? 69.299 46.458 14.230 1.00 26.44 198 ASP A C 1
ATOM 1322 O O . ASP A 1 172 ? 69.042 45.570 13.401 1.00 25.40 198 ASP A O 1
ATOM 1327 N N . SER A 1 173 ? 68.518 46.715 15.268 1.00 25.99 199 SER A N 1
ATOM 1328 C CA . SER A 1 173 ? 67.412 45.824 15.626 1.00 29.88 199 SER A CA 1
ATOM 1329 C C . SER A 1 173 ? 66.218 45.952 14.666 1.00 31.42 199 SER A C 1
ATOM 1330 O O . SER A 1 173 ? 65.369 45.076 14.627 1.00 31.06 199 SER A O 1
ATOM 1333 N N . THR A 1 174 ? 66.182 47.011 13.862 1.00 29.98 200 THR A N 1
ATOM 1334 C CA . THR A 1 174 ? 65.160 47.153 12.835 1.00 29.04 200 THR A CA 1
ATOM 1335 C C . THR A 1 174 ? 65.471 46.361 11.593 1.00 28.26 200 THR A C 1
ATOM 1336 O O . THR A 1 174 ? 64.639 46.309 10.702 1.00 31.90 200 THR A O 1
ATOM 1340 N N . GLY A 1 175 ? 66.656 45.768 11.505 1.00 26.89 201 GLY A N 1
ATOM 1341 C CA . GLY A 1 175 ? 67.111 45.125 10.306 1.00 27.40 201 GLY A CA 1
ATOM 1342 C C . GLY A 1 175 ? 67.786 46.061 9.323 1.00 27.80 201 GLY A C 1
ATOM 1343 O O . GLY A 1 175 ? 68.204 45.617 8.275 1.00 28.50 201 GLY A O 1
ATOM 1344 N N . THR A 1 176 ? 67.933 47.340 9.669 1.00 27.83 202 THR A N 1
ATOM 1345 C CA . THR A 1 176 ? 68.538 48.318 8.752 1.00 29.90 202 THR A CA 1
ATOM 1346 C C . THR A 1 176 ? 70.063 48.233 8.815 1.00 29.27 202 THR A C 1
ATOM 1347 O O . THR A 1 176 ? 70.630 48.116 9.896 1.00 28.14 202 THR A O 1
ATOM 1351 N N . ASN A 1 177 ? 70.707 48.284 7.657 1.00 28.36 203 ASN A N 1
ATOM 1352 C CA . ASN A 1 177 ? 72.148 48.548 7.557 1.00 32.45 203 ASN A CA 1
ATOM 1353 C C . ASN A 1 177 ? 72.377 50.039 7.788 1.00 31.79 203 ASN A C 1
ATOM 1354 O O . ASN A 1 177 ? 72.046 50.877 6.971 1.00 32.17 203 ASN A O 1
ATOM 1359 N N . LEU A 1 178 ? 72.905 50.348 8.952 1.00 31.52 204 LEU A N 1
ATOM 1360 C CA . LEU A 1 178 ? 72.926 51.692 9.508 1.00 35.83 204 LEU A CA 1
ATOM 1361 C C . LEU A 1 178 ? 74.305 52.310 9.320 1.00 33.20 204 LEU A C 1
ATOM 1362 O O . LEU A 1 178 ? 75.311 51.646 9.497 1.00 34.10 204 LEU A O 1
ATOM 1367 N N . ASP A 1 179 ? 74.378 53.572 8.903 1.00 33.94 205 ASP A N 1
ATOM 1368 C CA . ASP A 1 179 ? 75.652 54.249 8.715 1.00 35.42 205 ASP A CA 1
ATOM 1369 C C . ASP A 1 179 ? 76.252 54.656 10.081 1.00 33.91 205 ASP A C 1
ATOM 1370 O O . ASP A 1 179 ? 75.605 55.375 10.832 1.00 33.79 205 ASP A O 1
ATOM 1375 N N . PRO A 1 180 ? 77.485 54.212 10.394 1.00 35.15 206 PRO A N 1
ATOM 1376 C CA . PRO A 1 180 ? 78.079 54.549 11.707 1.00 35.26 206 PRO A CA 1
ATOM 1377 C C . PRO A 1 180 ? 78.342 56.038 11.939 1.00 36.92 206 PRO A C 1
ATOM 1378 O O . PRO A 1 180 ? 78.488 56.438 13.080 1.00 34.82 206 PRO A O 1
ATOM 1382 N N . SER A 1 181 ? 78.437 56.826 10.870 1.00 38.21 207 SER A N 1
ATOM 1383 C CA A SER A 1 181 ? 78.581 58.283 10.958 0.60 40.78 207 SER A CA 1
ATOM 1384 C CA B SER A 1 181 ? 78.585 58.278 11.019 0.40 39.54 207 SER A CA 1
ATOM 1385 C C . SER A 1 181 ? 77.237 59.007 11.149 1.00 38.00 207 SER A C 1
ATOM 1386 O O . SER A 1 181 ? 77.200 60.207 11.249 1.00 43.41 207 SER A O 1
ATOM 1391 N N . THR A 1 182 ? 76.120 58.282 11.198 1.00 40.59 208 THR A N 1
ATOM 1392 C CA . THR A 1 182 ? 74.830 58.896 11.529 1.00 43.58 208 THR A CA 1
ATOM 1393 C C . THR A 1 182 ? 75.021 59.626 12.887 1.00 46.56 208 THR A C 1
ATOM 1394 O O . THR A 1 182 ? 75.571 59.054 13.835 1.00 35.57 208 THR A O 1
ATOM 1398 N N . GLU A 1 183 ? 74.625 60.893 12.992 1.00 50.75 209 GLU A N 1
ATOM 1399 C CA . GLU A 1 183 ? 74.785 61.588 14.282 1.00 52.21 209 GLU A CA 1
ATOM 1400 C C . GLU A 1 183 ? 73.812 60.917 15.243 1.00 43.37 209 GLU A C 1
ATOM 1401 O O . GLU A 1 183 ? 72.697 60.576 14.883 1.00 46.45 209 GLU A O 1
ATOM 1407 N N . GLY A 1 184 ? 74.289 60.613 16.435 1.00 39.84 210 GLY A N 1
ATOM 1408 C CA . GLY A 1 184 ? 73.498 59.827 17.371 1.00 35.78 210 GLY A CA 1
ATOM 1409 C C . GLY A 1 184 ? 73.768 58.320 17.340 1.00 34.05 210 GLY A C 1
ATOM 1410 O O . GLY A 1 184 ? 73.343 57.620 18.241 1.00 32.97 210 GLY A O 1
ATOM 1411 N N . PHE A 1 185 ? 74.453 57.812 16.314 1.00 33.75 211 PHE A N 1
ATOM 1412 C CA . PHE A 1 185 ? 74.843 56.384 16.279 1.00 30.99 211 PHE A CA 1
ATOM 1413 C C . PHE A 1 185 ? 75.614 55.999 17.550 1.00 28.98 211 PHE A C 1
ATOM 1414 O O . PHE A 1 185 ? 76.496 56.728 17.967 1.00 29.76 211 PHE A O 1
ATOM 1422 N N . ARG A 1 186 ? 75.260 54.875 18.161 1.00 26.88 212 ARG A N 1
ATOM 1423 C CA . ARG A 1 186 ? 75.990 54.335 19.312 1.00 27.67 212 ARG A CA 1
ATOM 1424 C C . ARG A 1 186 ? 76.264 52.856 19.018 1.00 27.73 212 ARG A C 1
ATOM 1425 O O . ARG A 1 186 ? 75.400 52.162 18.443 1.00 27.44 212 ARG A O 1
ATOM 1433 N N . VAL A 1 187 ? 77.443 52.369 19.396 1.00 25.65 213 VAL A N 1
ATOM 1434 C CA . VAL A 1 187 ? 77.799 50.972 19.051 1.00 24.59 213 VAL A CA 1
ATOM 1435 C C . VAL A 1 187 ? 76.890 49.940 19.714 1.00 25.20 213 VAL A C 1
ATOM 1436 O O . VAL A 1 187 ? 76.742 48.822 19.190 1.00 24.56 213 VAL A O 1
ATOM 1440 N N . ASN A 1 188 ? 76.295 50.263 20.865 1.00 25.73 214 ASN A N 1
ATOM 1441 C CA . ASN A 1 188 ? 75.388 49.303 21.514 1.00 26.32 214 ASN A CA 1
ATOM 1442 C C . ASN A 1 188 ? 74.092 49.049 20.742 1.00 25.21 214 ASN A C 1
ATOM 1443 O O . ASN A 1 188 ? 73.377 48.163 21.108 1.00 26.77 214 ASN A O 1
ATOM 1448 N N . LYS A 1 189 ? 73.823 49.798 19.694 1.00 25.16 215 LYS A N 1
ATOM 1449 C CA . LYS A 1 189 ? 72.711 49.493 18.781 1.00 30.08 215 LYS A CA 1
ATOM 1450 C C . LYS A 1 189 ? 73.055 48.449 17.672 1.00 29.79 215 LYS A C 1
ATOM 1451 O O . LYS A 1 189 ? 72.164 48.013 16.939 1.00 28.28 215 LYS A O 1
ATOM 1457 N N . ILE A 1 190 ? 74.323 48.043 17.581 1.00 27.92 216 ILE A N 1
ATOM 1458 C CA . ILE A 1 190 ? 74.755 47.025 16.610 1.00 27.41 216 ILE A CA 1
ATOM 1459 C C . ILE A 1 190 ? 74.246 45.688 17.095 1.00 27.67 216 ILE A C 1
ATOM 1460 O O . ILE A 1 190 ? 74.430 45.326 18.255 1.00 27.53 216 ILE A O 1
ATOM 1465 N N . VAL A 1 191 ? 73.568 44.977 16.202 1.00 28.16 217 VAL A N 1
ATOM 1466 C CA . VAL A 1 191 ? 73.128 43.615 16.425 1.00 28.80 217 VAL A CA 1
ATOM 1467 C C . VAL A 1 191 ? 74.049 42.668 15.674 1.00 27.70 217 VAL A C 1
ATOM 1468 O O . VAL A 1 191 ? 74.394 41.611 16.193 1.00 28.35 217 VAL A O 1
ATOM 1472 N N . LYS A 1 192 ? 74.444 43.030 14.469 1.00 25.78 218 LYS A N 1
ATOM 1473 C CA . LYS A 1 192 ? 75.449 42.260 13.764 1.00 28.91 218 LYS A CA 1
ATOM 1474 C C . LYS A 1 192 ? 76.273 43.145 12.882 1.00 27.25 218 LYS A C 1
ATOM 1475 O O . LYS A 1 192 ? 75.831 44.221 12.461 1.00 29.49 218 LYS A O 1
ATOM 1481 N N . LEU A 1 193 ? 77.510 42.732 12.668 1.00 25.71 219 LEU A N 1
ATOM 1482 C CA . LEU A 1 193 ? 78.428 43.485 11.857 1.00 25.85 219 LEU A CA 1
ATOM 1483 C C . LEU A 1 193 ? 78.132 43.271 10.379 1.00 29.00 219 LEU A C 1
ATOM 1484 O O . LEU A 1 193 ? 77.593 42.227 9.975 1.00 27.24 219 LEU A O 1
ATOM 1489 N N . GLY A 1 194 ? 78.474 44.274 9.581 1.00 28.15 220 GLY A N 1
ATOM 1490 C CA . GLY A 1 194 ? 78.382 44.141 8.128 1.00 29.82 220 GLY A CA 1
ATOM 1491 C C . GLY A 1 194 ? 79.390 43.117 7.634 1.00 30.22 220 GLY A C 1
ATOM 1492 O O . GLY A 1 194 ? 80.409 42.845 8.289 1.00 29.25 220 GLY A O 1
ATOM 1493 N N . VAL A 1 195 ? 79.106 42.555 6.475 1.00 29.93 221 VAL A N 1
ATOM 1494 C CA . VAL A 1 195 ? 79.969 41.519 5.918 1.00 31.33 221 VAL A CA 1
ATOM 1495 C C . VAL A 1 195 ? 80.866 42.026 4.786 1.00 29.73 221 VAL A C 1
ATOM 1496 O O . VAL A 1 195 ? 80.642 43.079 4.189 1.00 28.35 221 VAL A O 1
ATOM 1500 N N . ALA A 1 196 ? 81.888 41.243 4.477 1.00 29.60 222 ALA A N 1
ATOM 1501 C CA . ALA A 1 196 ? 82.781 41.537 3.388 1.00 32.44 222 ALA A CA 1
ATOM 1502 C C . ALA A 1 196 ? 82.019 41.319 2.066 1.00 34.02 222 ALA A C 1
ATOM 1503 O O . ALA A 1 196 ? 80.904 40.774 2.048 1.00 31.55 222 ALA A O 1
ATOM 1505 N N . GLY A 1 197 ? 82.610 41.798 0.981 1.00 36.48 223 GLY A N 1
ATOM 1506 C CA . GLY A 1 197 ? 81.967 41.746 -0.329 1.00 38.50 223 GLY A CA 1
ATOM 1507 C C . GLY A 1 197 ? 81.817 40.307 -0.790 1.00 32.03 223 GLY A C 1
ATOM 1508 O O . GLY A 1 197 ? 82.607 39.437 -0.410 1.00 33.93 223 GLY A O 1
ATOM 1509 N N . ALA A 1 198 ? 80.751 40.056 -1.535 1.00 35.21 224 ALA A N 1
ATOM 1510 C CA . ALA A 1 198 ? 80.491 38.720 -2.086 1.00 35.02 224 ALA A CA 1
ATOM 1511 C C . ALA A 1 198 ? 81.534 38.396 -3.148 1.00 34.91 224 ALA A C 1
ATOM 1512 O O . ALA A 1 198 ? 82.044 39.284 -3.822 1.00 34.85 224 ALA A O 1
ATOM 1514 N N . LYS A 1 199 ? 81.899 37.127 -3.226 1.00 34.41 225 LYS A N 1
ATOM 1515 C CA . LYS A 1 199 ? 82.850 36.642 -4.207 1.00 35.87 225 LYS A CA 1
ATOM 1516 C C . LYS A 1 199 ? 82.217 35.475 -4.929 1.00 33.56 225 LYS A C 1
ATOM 1517 O O . LYS A 1 199 ? 81.375 34.784 -4.380 1.00 28.48 225 LYS A O 1
ATOM 1523 N N . ASN A 1 200 ? 82.655 35.242 -6.155 1.00 33.49 226 ASN A N 1
ATOM 1524 C CA . ASN A 1 200 ? 82.186 34.101 -6.937 1.00 34.26 226 ASN A CA 1
ATOM 1525 C C . ASN A 1 200 ? 82.491 32.816 -6.192 1.00 32.78 226 ASN A C 1
ATOM 1526 O O . ASN A 1 200 ? 83.622 32.604 -5.766 1.00 33.84 226 ASN A O 1
ATOM 1531 N N . ILE A 1 201 ? 81.487 31.966 -5.990 1.00 28.43 227 ILE A N 1
ATOM 1532 C CA . ILE A 1 201 ? 81.690 30.703 -5.292 1.00 28.70 227 ILE A CA 1
ATOM 1533 C C . ILE A 1 201 ? 82.481 29.765 -6.226 1.00 33.11 227 ILE A C 1
ATOM 1534 O O . ILE A 1 201 ? 82.203 29.713 -7.428 1.00 30.15 227 ILE A O 1
ATOM 1539 N N . ASP A 1 202 ? 83.470 29.051 -5.677 1.00 31.79 228 ASP A N 1
ATOM 1540 C CA . ASP A 1 202 ? 84.349 28.224 -6.503 1.00 35.18 228 ASP A CA 1
ATOM 1541 C C . ASP A 1 202 ? 83.600 27.002 -7.033 1.00 34.00 228 ASP A C 1
ATOM 1542 O O . ASP A 1 202 ? 82.716 26.439 -6.336 1.00 33.27 228 ASP A O 1
ATOM 1547 N N . ASP A 1 203 ? 84.017 26.559 -8.225 1.00 35.98 229 ASP A N 1
ATOM 1548 C CA . ASP A 1 203 ? 83.599 25.259 -8.775 1.00 36.10 229 ASP A CA 1
ATOM 1549 C C . ASP A 1 203 ? 83.860 24.139 -7.784 1.00 38.28 229 ASP A C 1
ATOM 1550 O O . ASP A 1 203 ? 84.792 24.219 -6.994 1.00 39.10 229 ASP A O 1
ATOM 1555 N N . VAL A 1 204 ? 83.032 23.106 -7.838 1.00 36.36 230 VAL A N 1
ATOM 1556 C CA . VAL A 1 204 ? 83.252 21.850 -7.129 1.00 37.93 230 VAL A CA 1
ATOM 1557 C C . VAL A 1 204 ? 83.020 20.740 -8.171 1.00 40.26 230 VAL A C 1
ATOM 1558 O O . VAL A 1 204 ? 81.917 20.587 -8.666 1.00 35.46 230 VAL A O 1
ATOM 1562 N N . GLN A 1 205 ? 84.066 20.010 -8.530 1.00 41.89 231 GLN A N 1
ATOM 1563 C CA . GLN A 1 205 ? 83.915 18.821 -9.372 1.00 45.19 231 GLN A CA 1
ATOM 1564 C C . GLN A 1 205 ? 83.238 17.722 -8.588 1.00 42.34 231 GLN A C 1
ATOM 1565 O O . GLN A 1 205 ? 83.700 17.327 -7.534 1.00 46.23 231 GLN A O 1
ATOM 1571 N N . LEU A 1 206 ? 82.095 17.274 -9.076 1.00 35.62 232 LEU A N 1
ATOM 1572 C CA . LEU A 1 206 ? 81.295 16.307 -8.359 1.00 35.69 232 LEU A CA 1
ATOM 1573 C C . LEU A 1 206 ? 81.494 14.877 -8.843 1.00 36.57 232 LEU A C 1
ATOM 1574 O O . LEU A 1 206 ? 81.412 13.946 -8.045 1.00 38.15 232 LEU A O 1
ATOM 1579 N N . ALA A 1 207 ? 81.693 14.692 -10.147 1.00 36.17 233 ALA A N 1
ATOM 1580 C CA . ALA A 1 207 ? 81.739 13.334 -10.694 1.00 35.64 233 ALA A CA 1
ATOM 1581 C C . ALA A 1 207 ? 82.455 13.247 -12.008 1.00 35.52 233 ALA A C 1
ATOM 1582 O O . ALA A 1 207 ? 82.536 14.212 -12.754 1.00 33.58 233 ALA A O 1
ATOM 1584 N N . GLU A 1 208 ? 82.994 12.059 -12.267 1.00 37.56 234 GLU A N 1
ATOM 1585 C CA . GLU A 1 208 ? 83.537 11.681 -13.565 1.00 39.42 234 GLU A CA 1
ATOM 1586 C C . GLU A 1 208 ? 82.949 10.287 -13.802 1.00 41.37 234 GLU A C 1
ATOM 1587 O O . GLU A 1 208 ? 83.219 9.362 -13.028 1.00 38.87 234 GLU A O 1
ATOM 1593 N N . ILE A 1 209 ? 82.079 10.155 -14.801 1.00 39.19 235 ILE A N 1
ATOM 1594 C CA . ILE A 1 209 ? 81.398 8.889 -15.076 1.00 39.11 235 ILE A CA 1
ATOM 1595 C C . ILE A 1 209 ? 81.891 8.392 -16.422 1.00 38.87 235 ILE A C 1
ATOM 1596 O O . ILE A 1 209 ? 81.796 9.110 -17.411 1.00 37.10 235 ILE A O 1
ATOM 1601 N N . THR A 1 210 ? 82.430 7.165 -16.443 1.00 38.60 236 THR A N 1
ATOM 1602 C CA . THR A 1 210 ? 82.880 6.523 -17.680 1.00 36.70 236 THR A CA 1
ATOM 1603 C C . THR A 1 210 ? 81.783 5.563 -18.125 1.00 34.49 236 THR A C 1
ATOM 1604 O O . THR A 1 210 ? 81.378 4.691 -17.374 1.00 34.21 236 THR A O 1
ATOM 1608 N N . ILE A 1 211 ? 81.267 5.776 -19.333 1.00 34.26 237 ILE A N 1
ATOM 1609 C CA . ILE A 1 211 ? 80.194 4.969 -19.872 1.00 30.87 237 ILE A CA 1
ATOM 1610 C C . ILE A 1 211 ? 80.846 4.033 -20.891 1.00 31.62 237 ILE A C 1
ATOM 1611 O O . ILE A 1 211 ? 81.508 4.489 -21.793 1.00 30.55 237 ILE A O 1
ATOM 1616 N N . LYS A 1 212 ? 80.653 2.734 -20.712 1.00 32.88 238 LYS A N 1
ATOM 1617 C CA . LYS A 1 212 ? 81.298 1.731 -21.558 1.00 34.49 238 LYS A CA 1
ATOM 1618 C C . LYS A 1 212 ? 80.231 0.885 -22.192 1.00 30.49 238 LYS A C 1
ATOM 1619 O O . LYS A 1 212 ? 79.371 0.337 -21.494 1.00 28.60 238 LYS A O 1
ATOM 1625 N N . ASN A 1 213 ? 80.256 0.786 -23.517 1.00 31.99 239 ASN A N 1
ATOM 1626 C CA . ASN A 1 213 ? 79.319 -0.106 -24.205 1.00 33.80 239 ASN A CA 1
ATOM 1627 C C . ASN A 1 213 ? 79.942 -1.515 -24.245 1.00 34.48 239 ASN A C 1
ATOM 1628 O O . ASN A 1 213 ? 80.467 -1.959 -25.274 1.00 32.48 239 ASN A O 1
ATOM 1633 N N . SER A 1 214 ? 79.894 -2.171 -23.095 1.00 33.73 240 SER A N 1
ATOM 1634 C CA . SER A 1 214 ? 80.545 -3.456 -22.888 1.00 36.88 240 SER A CA 1
ATOM 1635 C C . SER A 1 214 ? 79.896 -4.162 -21.714 1.00 38.31 240 SER A C 1
ATOM 1636 O O . SER A 1 214 ? 79.201 -3.530 -20.885 1.00 37.52 240 SER A O 1
ATOM 1639 N N . ASP A 1 215 ? 80.126 -5.473 -21.656 1.00 38.00 241 ASP A N 1
ATOM 1640 C CA . ASP A 1 215 ? 79.681 -6.322 -20.555 1.00 38.12 241 ASP A CA 1
ATOM 1641 C C . ASP A 1 215 ? 80.899 -6.394 -19.652 1.00 37.80 241 ASP A C 1
ATOM 1642 O O . ASP A 1 215 ? 81.952 -6.905 -20.064 1.00 38.25 241 ASP A O 1
ATOM 1647 N N . LEU A 1 216 ? 80.768 -5.887 -18.429 1.00 34.72 242 LEU A N 1
ATOM 1648 C CA . LEU A 1 216 ? 81.919 -5.660 -17.548 1.00 37.60 242 LEU A CA 1
ATOM 1649 C C . LEU A 1 216 ? 82.061 -6.732 -16.471 1.00 42.06 242 LEU A C 1
ATOM 1650 O O . LEU A 1 216 ? 81.066 -7.217 -15.907 1.00 41.06 242 LEU A O 1
ATOM 1655 N N . ASN A 1 217 ? 83.308 -7.084 -16.184 1.00 45.99 243 ASN A N 1
ATOM 1656 C CA . ASN A 1 217 ? 83.606 -8.067 -15.168 1.00 53.30 243 ASN A CA 1
ATOM 1657 C C . ASN A 1 217 ? 85.035 -7.865 -14.709 1.00 50.23 243 ASN A C 1
ATOM 1658 O O . ASN A 1 217 ? 85.875 -7.438 -15.492 1.00 48.50 243 ASN A O 1
ATOM 1663 N N . THR A 1 218 ? 85.292 -8.159 -13.434 1.00 56.11 244 THR A N 1
ATOM 1664 C CA . THR A 1 218 ? 86.624 -8.030 -12.834 1.00 57.48 244 THR A CA 1
ATOM 1665 C C . THR A 1 218 ? 87.066 -9.378 -12.259 1.00 59.12 244 THR A C 1
ATOM 1666 O O . THR A 1 218 ? 86.314 -10.019 -11.526 1.00 62.04 244 THR A O 1
ATOM 1670 N N . VAL A 1 219 ? 88.293 -9.779 -12.583 1.00 56.71 245 VAL A N 1
ATOM 1671 C CA . VAL A 1 21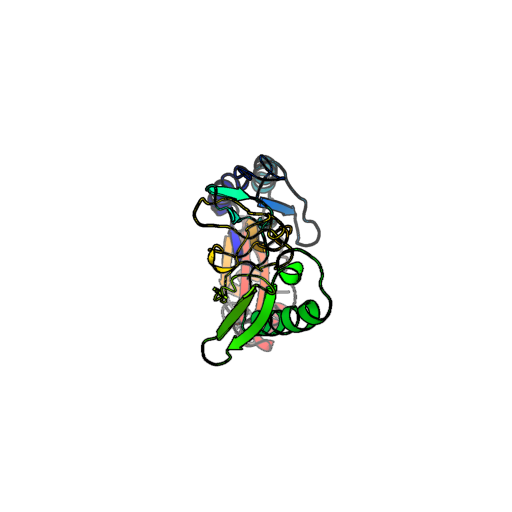9 ? 88.841 -11.076 -12.187 1.00 56.64 245 VAL A CA 1
ATOM 1672 C C . VAL A 1 219 ? 90.246 -10.905 -11.605 1.00 55.86 245 VAL A C 1
ATOM 1673 O O . VAL A 1 219 ? 90.822 -9.824 -11.666 1.00 51.68 245 VAL A O 1
ATOM 1677 N N . SER A 1 220 ? 90.778 -11.986 -11.040 1.00 59.11 246 SER A N 1
ATOM 1678 C CA . SER A 1 220 ? 92.176 -12.043 -10.580 1.00 60.56 246 SER A CA 1
ATOM 1679 C C . SER A 1 220 ? 93.043 -12.589 -11.714 1.00 56.06 246 SER A C 1
ATOM 1680 O O . SER A 1 220 ? 92.513 -13.212 -12.629 1.00 53.55 246 SER A O 1
ATOM 1683 N N . PRO A 1 221 ? 94.375 -12.366 -11.666 1.00 56.48 247 PRO A N 1
ATOM 1684 C CA . PRO A 1 221 ? 95.246 -12.957 -12.702 1.00 56.97 247 PRO A CA 1
ATOM 1685 C C . PRO A 1 221 ? 95.286 -14.480 -12.620 1.00 56.95 247 PRO A C 1
ATOM 1686 O O . PRO A 1 221 ? 95.480 -15.143 -13.645 1.00 50.15 247 PRO A O 1
ATOM 1690 N N . GLN A 1 222 ? 95.090 -14.997 -11.402 1.00 57.12 248 GLN A N 1
ATOM 1691 C CA . GLN A 1 222 ? 94.989 -16.430 -11.121 1.00 58.38 248 GLN A CA 1
ATOM 1692 C C . GLN A 1 222 ? 93.834 -17.063 -11.901 1.00 56.50 248 GLN A C 1
ATOM 1693 O O . GLN A 1 222 ? 93.959 -18.194 -12.382 1.00 53.74 248 GLN A O 1
ATOM 1699 N N . ASP A 1 223 ? 92.721 -16.327 -12.023 1.00 51.74 249 ASP A N 1
ATOM 1700 C CA A ASP A 1 223 ? 91.564 -16.775 -12.805 0.65 51.04 249 ASP A CA 1
ATOM 1701 C CA B ASP A 1 223 ? 91.558 -16.803 -12.795 0.35 48.72 249 ASP A CA 1
ATOM 1702 C C . ASP A 1 223 ? 91.933 -17.096 -14.262 1.00 46.08 249 ASP A C 1
ATOM 1703 O O . ASP A 1 223 ? 91.350 -17.987 -14.880 1.00 43.98 249 ASP A O 1
ATOM 1712 N N . LEU A 1 224 ? 92.905 -16.356 -14.805 1.00 44.03 250 LEU A N 1
ATOM 1713 C CA . LEU A 1 224 ? 93.352 -16.483 -16.198 1.00 43.72 250 LEU A CA 1
ATOM 1714 C C . LEU A 1 224 ? 94.666 -17.224 -16.434 1.00 43.72 250 LEU A C 1
ATOM 1715 O O . LEU A 1 224 ? 94.922 -17.701 -17.552 1.00 36.97 250 LEU A O 1
ATOM 1720 N N . TYR A 1 225 ? 95.512 -17.292 -15.408 1.00 49.38 251 TYR A N 1
ATOM 1721 C CA . TYR A 1 225 ? 96.899 -17.751 -15.575 1.00 52.74 251 TYR A CA 1
ATOM 1722 C C . TYR A 1 225 ? 97.409 -18.296 -14.234 1.00 51.16 251 TYR A C 1
ATOM 1723 O O . TYR A 1 225 ? 97.265 -17.629 -13.214 1.00 49.03 251 TYR A O 1
ATOM 1732 N N . ASP A 1 226 ? 97.980 -19.504 -14.242 1.00 55.12 252 ASP A N 1
ATOM 1733 C CA . ASP A 1 226 ? 98.362 -20.240 -12.996 1.00 57.39 252 ASP A CA 1
ATOM 1734 C C . ASP A 1 226 ? 99.830 -20.065 -12.526 1.00 58.75 252 ASP A C 1
ATOM 1735 O O . ASP A 1 226 ? 100.273 -20.744 -11.593 1.00 57.36 252 ASP A O 1
ATOM 1740 N N . GLY A 1 227 ? 100.566 -19.165 -13.173 1.00 60.46 253 GLY A N 1
ATOM 1741 C CA . GLY A 1 227 ? 102.010 -19.021 -12.980 1.00 60.82 253 GLY A CA 1
ATOM 1742 C C . GLY A 1 227 ? 102.855 -19.633 -14.088 1.00 61.91 253 GLY A C 1
ATOM 1743 O O . GLY A 1 227 ? 104.042 -19.322 -14.186 1.00 65.15 253 GLY A O 1
ATOM 1744 N N . TYR A 1 228 ? 102.260 -20.504 -14.910 1.00 58.93 254 TYR A N 1
ATOM 1745 C CA . TYR A 1 228 ? 102.973 -21.205 -15.999 1.00 61.53 254 TYR A CA 1
ATOM 1746 C C . TYR A 1 228 ? 102.207 -21.214 -17.321 1.00 58.32 254 TYR A C 1
ATOM 1747 O O . TYR A 1 228 ? 102.805 -20.987 -18.382 1.00 47.66 254 TYR A O 1
ATOM 1756 N N . ARG A 1 229 ? 100.901 -21.505 -17.246 1.00 54.63 255 ARG A N 1
ATOM 1757 C CA . ARG A 1 229 ? 100.015 -21.638 -18.404 1.00 57.19 255 ARG A CA 1
ATOM 1758 C C . ARG A 1 229 ? 98.689 -20.896 -18.182 1.00 49.23 255 ARG A C 1
ATOM 1759 O O . ARG A 1 229 ? 98.248 -20.696 -17.039 1.00 41.24 255 ARG A O 1
ATOM 1767 N N . LEU A 1 230 ? 98.067 -20.504 -19.292 1.00 48.61 256 LEU A N 1
ATOM 1768 C CA . LEU A 1 230 ? 96.704 -19.946 -19.276 1.00 47.74 256 LEU A CA 1
ATOM 1769 C C . LEU A 1 230 ? 95.729 -21.008 -18.779 1.00 45.73 256 LEU A C 1
ATOM 1770 O O . LEU A 1 230 ? 95.880 -22.177 -19.106 1.00 45.09 256 LEU A O 1
ATOM 1775 N N . THR A 1 231 ? 94.761 -20.590 -17.969 1.00 41.90 257 THR A N 1
ATOM 1776 C CA . THR A 1 231 ? 93.648 -21.437 -17.579 1.00 42.26 257 THR A CA 1
ATOM 1777 C C . THR A 1 231 ? 92.722 -21.607 -18.785 1.00 37.52 257 THR A C 1
ATOM 1778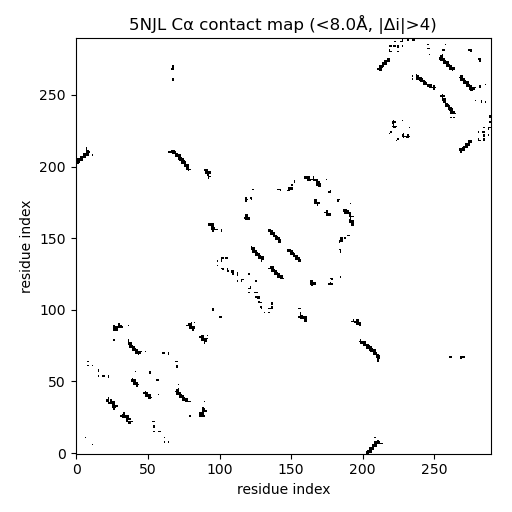 O O . THR A 1 231 ? 92.937 -21.013 -19.836 1.00 35.47 257 THR A O 1
ATOM 1782 N N . VAL A 1 232 ? 91.694 -22.431 -18.630 1.00 37.53 258 VAL A N 1
ATOM 1783 C CA . VAL A 1 232 ? 90.677 -22.582 -19.662 1.00 36.82 258 VAL A CA 1
ATOM 1784 C C . VAL A 1 232 ? 90.029 -21.204 -19.925 1.00 36.36 258 VAL A C 1
ATOM 1785 O O . VAL A 1 232 ? 89.885 -20.782 -21.090 1.00 32.67 258 VAL A O 1
ATOM 1789 N N . LYS A 1 233 ? 89.677 -20.496 -18.850 1.00 37.96 259 LYS A N 1
ATOM 1790 C CA . LYS A 1 233 ? 89.119 -19.141 -18.999 1.00 40.30 259 LYS A CA 1
ATOM 1791 C C . LYS A 1 233 ? 90.115 -18.211 -19.689 1.00 37.60 259 LYS A C 1
ATOM 1792 O O . LYS A 1 233 ? 89.738 -17.435 -20.578 1.00 38.42 259 LYS A O 1
ATOM 1798 N N . GLY A 1 234 ? 91.385 -18.299 -19.299 1.00 37.21 260 GLY A N 1
ATOM 1799 C CA . GLY A 1 234 ? 92.438 -17.508 -19.959 1.00 36.25 260 GLY A CA 1
ATOM 1800 C C . GLY A 1 234 ? 92.523 -17.738 -21.450 1.00 33.54 260 GLY A C 1
ATOM 1801 O O . GLY A 1 234 ? 92.675 -16.797 -22.232 1.00 33.26 260 GLY A O 1
ATOM 1802 N N . ASN A 1 235 ? 92.419 -18.997 -21.870 1.00 36.15 261 ASN A N 1
ATOM 1803 C CA . ASN A 1 235 ? 92.428 -19.308 -23.314 1.00 34.35 261 ASN A CA 1
ATOM 1804 C C . ASN A 1 235 ? 91.221 -18.777 -24.069 1.00 32.35 261 ASN A C 1
ATOM 1805 O O . ASN A 1 235 ? 91.346 -18.359 -25.216 1.00 31.35 261 ASN A O 1
ATOM 1810 N N . MET A 1 236 ? 90.051 -18.804 -23.439 1.00 33.29 262 MET A N 1
ATOM 1811 C CA . MET A 1 236 ? 88.840 -18.224 -24.037 1.00 36.10 262 MET A CA 1
ATOM 1812 C C . MET A 1 236 ? 89.011 -16.700 -24.259 1.00 33.78 262 MET A C 1
ATOM 1813 O O . MET A 1 236 ? 88.707 -16.154 -25.331 1.00 33.27 262 MET A O 1
ATOM 1818 N N . VAL A 1 237 ? 89.582 -16.040 -23.259 1.00 36.07 263 VAL A N 1
ATOM 1819 C CA . VAL A 1 237 ? 89.852 -14.595 -23.325 1.00 34.57 263 VAL A CA 1
ATOM 1820 C C . VAL A 1 237 ? 90.864 -14.337 -24.425 1.00 34.63 263 VAL A C 1
ATOM 1821 O O . VAL A 1 237 ? 90.621 -13.534 -25.326 1.00 36.34 263 VAL A O 1
ATOM 1825 N N . ALA A 1 238 ? 91.974 -15.071 -24.405 1.00 37.59 264 ALA A N 1
ATOM 1826 C CA . ALA A 1 238 ? 92.997 -14.922 -25.443 1.00 37.12 264 ALA A CA 1
ATOM 1827 C C . ALA A 1 238 ? 92.455 -15.177 -26.845 1.00 39.65 264 ALA A C 1
ATOM 1828 O O . ALA A 1 238 ? 92.925 -14.570 -27.794 1.00 41.44 264 ALA A O 1
ATOM 1830 N N . ASN A 1 239 ? 91.449 -16.053 -26.973 1.00 40.99 265 ASN A N 1
ATOM 1831 C CA . ASN A 1 239 ? 90.809 -16.322 -28.271 1.00 40.42 265 ASN A CA 1
ATOM 1832 C C . ASN A 1 239 ? 89.679 -15.338 -28.638 1.00 41.24 265 ASN A C 1
ATOM 1833 O O . ASN A 1 239 ? 89.057 -15.468 -29.696 1.00 36.51 265 ASN A O 1
ATOM 1838 N N . GLY A 1 240 ? 89.401 -14.355 -27.786 1.00 37.18 266 GLY A N 1
ATOM 1839 C CA . GLY A 1 240 ? 88.483 -13.289 -28.171 1.00 36.16 266 GLY A CA 1
ATOM 1840 C C . GLY A 1 240 ? 89.029 -12.531 -29.363 1.00 36.52 266 GLY A C 1
ATOM 1841 O O . GLY A 1 240 ? 90.242 -12.528 -29.589 1.00 36.48 266 GLY A O 1
ATOM 1842 N N . THR A 1 241 ? 88.147 -11.876 -30.109 1.00 37.48 267 THR A N 1
ATOM 1843 C CA . THR A 1 241 ? 88.534 -11.082 -31.269 1.00 41.05 267 THR A CA 1
ATOM 1844 C C . THR A 1 241 ? 88.512 -9.583 -30.940 1.00 42.26 267 THR A C 1
ATOM 1845 O O . THR A 1 241 ? 87.995 -9.182 -29.891 1.00 37.99 267 THR A O 1
ATOM 1849 N N . SER A 1 242 ? 89.117 -8.782 -31.827 1.00 44.16 268 SER A N 1
ATOM 1850 C CA . SER A 1 242 ? 89.266 -7.321 -31.664 1.00 43.52 268 SER A CA 1
ATOM 1851 C C . SER A 1 242 ? 89.742 -6.965 -30.263 1.00 42.54 268 SER A C 1
ATOM 1852 O O . SER A 1 242 ? 89.108 -6.167 -29.562 1.00 42.98 268 SER A O 1
ATOM 1855 N N . LYS A 1 243 ? 90.817 -7.624 -29.852 1.00 41.63 269 LYS A N 1
ATOM 1856 C CA . LYS A 1 243 ? 91.363 -7.472 -28.522 1.00 47.87 269 LYS A CA 1
ATOM 1857 C C . LYS A 1 243 ? 92.097 -6.136 -28.438 1.00 51.40 269 LYS A C 1
ATOM 1858 O O . LYS A 1 243 ? 92.816 -5.764 -29.367 1.00 53.10 269 LYS A O 1
ATOM 1864 N N . SER A 1 244 ? 91.890 -5.423 -27.342 1.00 49.47 270 SER A N 1
ATOM 1865 C CA . SER A 1 244 ? 92.781 -4.323 -26.967 1.00 52.87 270 SER A CA 1
ATOM 1866 C C . SER A 1 244 ? 93.089 -4.493 -25.490 1.00 50.52 270 SER A C 1
ATOM 1867 O O . SER A 1 244 ? 92.176 -4.624 -24.672 1.00 47.76 270 SER A O 1
ATOM 1870 N N . ILE A 1 245 ? 94.382 -4.544 -25.169 1.00 51.58 271 ILE A N 1
ATOM 1871 C CA . ILE A 1 245 ? 94.852 -4.743 -23.802 1.00 53.76 271 ILE A CA 1
ATOM 1872 C C . ILE A 1 245 ? 95.504 -3.432 -23.329 1.00 57.75 271 ILE A C 1
ATOM 1873 O O . ILE A 1 245 ? 96.375 -2.893 -24.007 1.00 54.86 271 ILE A O 1
ATOM 1878 N N . SER A 1 246 ? 95.071 -2.937 -22.171 1.00 59.78 272 SER A N 1
ATOM 1879 C CA . SER A 1 246 ? 95.518 -1.644 -21.654 1.00 62.72 272 SER A CA 1
ATOM 1880 C C . SER A 1 246 ? 96.846 -1.745 -20.912 1.00 70.53 272 SER A C 1
ATOM 1881 O O . SER A 1 246 ? 97.394 -2.837 -20.736 1.00 65.99 272 SER A O 1
ATOM 1884 N N . ASP A 1 247 ? 97.327 -0.580 -20.474 1.00 77.69 273 ASP A N 1
ATOM 1885 C CA . ASP A 1 247 ? 98.620 -0.415 -19.802 1.00 80.82 273 ASP A CA 1
ATOM 1886 C C . ASP A 1 247 ? 98.906 -1.324 -18.634 1.00 82.42 273 ASP A C 1
ATOM 1887 O O . ASP A 1 247 ? 98.121 -1.406 -17.685 1.00 79.60 273 ASP A O 1
ATOM 1892 N N . ILE A 1 248 ? 100.057 -1.989 -18.760 1.00 89.81 274 ILE A N 1
ATOM 1893 C CA . ILE A 1 248 ? 100.882 -2.553 -17.676 1.00 90.98 274 ILE A CA 1
ATOM 1894 C C . ILE A 1 248 ? 100.217 -2.575 -16.283 1.00 92.84 274 ILE A C 1
ATOM 1895 O O . ILE A 1 248 ? 100.006 -3.653 -15.706 1.00 90.35 274 ILE A O 1
ATOM 1900 N N . SER A 1 249 ? 99.880 -1.392 -15.761 1.00 95.24 275 SER A N 1
ATOM 1901 C CA . SER A 1 249 ? 99.323 -1.268 -14.414 1.00 98.09 275 SER A CA 1
ATOM 1902 C C . SER A 1 249 ? 98.392 -0.071 -14.244 1.00 93.75 275 SER A C 1
ATOM 1903 O O . SER A 1 249 ? 98.221 0.732 -15.156 1.00 87.84 275 SER A O 1
ATOM 1906 N N . SER A 1 250 ? 97.820 0.012 -13.041 1.00 96.61 276 SER A N 1
ATOM 1907 C CA . SER A 1 250 ? 97.063 1.162 -12.538 1.00 101.34 276 SER A CA 1
ATOM 1908 C C . SER A 1 250 ? 97.903 1.999 -11.553 1.00 109.46 276 SER A C 1
ATOM 1909 O O . SER A 1 250 ? 97.438 3.040 -11.079 1.00 113.53 276 SER A O 1
ATOM 1912 N N . LYS A 1 251 ? 99.120 1.530 -11.247 1.00 113.73 277 LYS A N 1
ATOM 1913 C CA . LYS A 1 251 ? 100.035 2.138 -10.263 1.00 115.04 277 LYS A CA 1
ATOM 1914 C C . LYS A 1 251 ? 99.493 2.217 -8.817 1.00 114.96 277 LYS A C 1
ATOM 1915 O O . LYS A 1 251 ? 99.983 3.020 -8.021 1.00 119.70 277 LYS A O 1
ATOM 1921 N N . ASP A 1 252 ? 98.514 1.367 -8.484 1.00 111.02 278 ASP A N 1
ATOM 1922 C CA . ASP A 1 252 ? 97.818 1.378 -7.186 1.00 109.46 278 ASP A CA 1
ATOM 1923 C C . ASP A 1 252 ? 96.884 2.583 -7.081 1.00 108.98 278 ASP A C 1
ATOM 1924 O O . ASP A 1 252 ? 97.029 3.557 -7.821 1.00 110.31 278 ASP A O 1
ATOM 1929 N N . SER A 1 253 ? 95.911 2.494 -6.175 1.00 110.40 279 SER A N 1
ATOM 1930 C CA . SER A 1 253 ? 95.041 3.625 -5.836 1.00 115.83 279 SER A CA 1
ATOM 1931 C C . SER A 1 253 ? 95.061 3.840 -4.306 1.00 120.98 279 SER A C 1
ATOM 1932 O O . SER A 1 253 ? 96.059 4.341 -3.772 1.00 118.94 279 SER A O 1
ATOM 1935 N N . GLU A 1 254 ? 93.979 3.473 -3.614 1.00 122.91 280 GLU A N 1
ATOM 1936 C CA . GLU A 1 254 ? 93.919 3.479 -2.150 1.00 115.69 280 GLU A CA 1
ATOM 1937 C C . GLU A 1 254 ? 93.364 2.124 -1.687 1.00 115.47 280 GLU A C 1
ATOM 1938 O O . GLU A 1 254 ? 92.569 2.059 -0.744 1.00 115.06 280 GLU A O 1
ATOM 1944 N N . THR A 1 255 ? 93.771 1.062 -2.392 1.00 115.81 281 THR A N 1
ATOM 1945 C CA . THR A 1 255 ? 93.340 -0.327 -2.129 1.00 115.07 281 THR A CA 1
ATOM 1946 C C . THR A 1 255 ? 94.488 -1.358 -2.075 1.00 108.63 281 THR A C 1
ATOM 1947 O O . THR A 1 255 ? 94.302 -2.451 -1.525 1.00 105.73 281 THR A O 1
ATOM 1951 N N . GLY A 1 256 ? 95.653 -1.026 -2.646 1.00 100.37 282 GLY A N 1
ATOM 1952 C CA . GLY A 1 256 ? 96.705 -2.006 -2.919 1.00 95.91 282 GLY A CA 1
ATOM 1953 C C . GLY A 1 256 ? 96.664 -2.474 -4.363 1.00 94.29 282 GLY A C 1
ATOM 1954 O O . GLY A 1 256 ? 97.700 -2.519 -5.038 1.00 91.43 282 GLY A O 1
ATOM 1955 N N . LYS A 1 257 ? 95.456 -2.810 -4.831 1.00 91.55 283 LYS A N 1
ATOM 1956 C CA . LYS A 1 257 ? 95.232 -3.439 -6.141 1.00 87.55 283 LYS A CA 1
ATOM 1957 C C . LYS A 1 257 ? 95.686 -2.603 -7.339 1.00 84.65 283 LYS A C 1
ATOM 1958 O O . LYS A 1 257 ? 95.307 -1.444 -7.472 1.00 91.05 283 LYS A O 1
ATOM 1964 N N . TYR A 1 258 ? 96.514 -3.208 -8.187 1.00 84.49 284 TYR A N 1
ATOM 1965 C CA . TYR A 1 258 ? 96.839 -2.687 -9.518 1.00 86.66 284 TYR A CA 1
ATOM 1966 C C . TYR A 1 258 ? 95.823 -3.326 -10.490 1.00 85.69 284 TYR A C 1
ATOM 1967 O O . TYR A 1 258 ? 95.099 -4.242 -10.080 1.00 81.64 284 TYR A O 1
ATOM 1976 N N . LYS A 1 259 ? 95.747 -2.846 -11.742 1.00 78.68 285 LYS A N 1
ATOM 1977 C CA . LYS A 1 259 ? 94.889 -3.474 -12.774 1.00 71.76 285 LYS A CA 1
ATOM 1978 C C . LYS A 1 259 ? 95.208 -3.134 -14.223 1.00 68.31 285 LYS A C 1
ATOM 1979 O O . LYS A 1 259 ? 95.855 -2.127 -14.510 1.00 66.08 285 LYS A O 1
ATOM 1985 N N . PHE A 1 260 ? 94.782 -4.032 -15.121 1.00 62.31 286 PHE A N 1
ATOM 1986 C CA . PHE A 1 260 ? 94.701 -3.764 -16.559 1.00 56.50 286 PHE A CA 1
ATOM 1987 C C . PHE A 1 260 ? 93.359 -4.284 -17.107 1.00 54.52 286 PHE A C 1
ATOM 1988 O O . PHE A 1 260 ? 92.622 -5.003 -16.419 1.00 49.03 286 PHE A O 1
ATOM 1996 N N . THR A 1 261 ? 93.029 -3.871 -18.324 1.00 51.18 287 THR A N 1
ATOM 1997 C CA . THR A 1 261 ? 91.754 -4.237 -18.932 1.00 50.49 287 THR A CA 1
ATOM 1998 C C . THR A 1 261 ? 92.018 -4.928 -20.255 1.00 44.50 287 THR A C 1
ATOM 1999 O O . THR A 1 261 ? 92.993 -4.620 -20.942 1.00 42.74 287 THR A O 1
ATOM 2003 N N . ILE A 1 262 ? 91.146 -5.877 -20.588 1.00 41.36 288 ILE A N 1
ATOM 2004 C CA . ILE A 1 262 ? 91.142 -6.498 -21.905 1.00 41.80 288 ILE A CA 1
ATOM 2005 C C . ILE A 1 262 ? 89.749 -6.281 -22.440 1.00 35.95 288 ILE A C 1
ATOM 2006 O O . ILE A 1 262 ? 88.775 -6.715 -21.820 1.00 36.60 288 ILE A O 1
ATOM 2011 N N . LYS A 1 263 ? 89.658 -5.568 -23.548 1.00 37.98 289 LYS A N 1
ATOM 2012 C CA . LYS A 1 263 ? 88.406 -5.472 -24.295 1.00 39.67 289 LYS A CA 1
ATOM 2013 C C . LYS A 1 263 ? 88.507 -6.525 -25.383 1.00 38.24 289 LYS A C 1
ATOM 2014 O O . LYS A 1 263 ? 89.546 -6.648 -26.035 1.00 36.20 289 LYS A O 1
ATOM 2020 N N . TYR A 1 264 ? 87.436 -7.284 -25.573 1.00 35.71 290 TYR A N 1
ATOM 2021 C CA . TYR A 1 264 ? 87.380 -8.246 -26.668 1.00 33.69 290 TYR A CA 1
ATOM 2022 C C . TYR A 1 264 ? 85.941 -8.569 -27.034 1.00 32.91 290 TYR A C 1
ATOM 2023 O O . TYR A 1 264 ? 85.004 -8.296 -26.263 1.00 30.92 290 TYR A O 1
ATOM 2032 N N . THR A 1 265 ? 85.789 -9.186 -28.196 1.00 28.68 291 THR A N 1
ATOM 2033 C CA . THR A 1 265 ? 84.503 -9.692 -28.651 1.00 30.24 291 THR A CA 1
ATOM 2034 C C . THR A 1 265 ? 84.483 -11.210 -28.396 1.00 30.64 291 THR A C 1
ATOM 2035 O O . THR A 1 265 ? 85.406 -11.931 -28.837 1.00 28.64 291 THR A O 1
ATOM 2039 N N . ASP A 1 266 ? 83.469 -11.679 -27.660 1.00 27.77 292 ASP A N 1
ATOM 2040 C CA . ASP A 1 266 ? 83.443 -13.079 -27.236 1.00 28.05 292 ASP A CA 1
ATOM 2041 C C . ASP A 1 266 ? 82.932 -13.967 -28.360 1.00 27.23 292 ASP A C 1
ATOM 2042 O O . ASP A 1 266 ? 82.664 -13.495 -29.473 1.00 26.99 292 ASP A O 1
ATOM 2047 N N . ALA A 1 267 ? 82.847 -15.257 -28.083 1.00 28.65 293 ALA A N 1
ATOM 2048 C CA . ALA A 1 267 ? 82.444 -16.247 -29.098 1.00 31.15 293 ALA A CA 1
ATOM 2049 C C . ALA A 1 267 ? 81.086 -15.910 -29.741 1.00 29.93 293 ALA A C 1
ATOM 2050 O O . ALA A 1 267 ? 80.909 -16.145 -30.925 1.00 30.54 293 ALA A O 1
ATOM 2052 N N . SER A 1 268 ? 80.145 -15.351 -28.966 1.00 29.52 294 SER A N 1
ATOM 2053 C CA . SER A 1 268 ? 78.800 -14.990 -29.479 1.00 31.24 294 SER A CA 1
ATOM 2054 C C . SER A 1 268 ? 78.721 -13.618 -30.180 1.00 31.68 294 SER A C 1
ATOM 2055 O O . SER A 1 268 ? 77.653 -13.214 -30.674 1.00 30.36 294 SER A O 1
ATOM 2058 N N . GLY A 1 269 ? 79.843 -12.911 -30.215 1.00 31.28 295 GLY A N 1
ATOM 2059 C CA . GLY A 1 269 ? 79.915 -11.587 -30.766 1.00 32.19 295 GLY A CA 1
ATOM 2060 C C . GLY A 1 269 ? 79.634 -10.481 -29.756 1.00 32.48 295 GLY A C 1
ATOM 2061 O O . GLY A 1 269 ? 79.460 -9.337 -30.166 1.00 30.74 295 GLY A O 1
ATOM 2062 N N . LYS A 1 270 ? 79.604 -10.793 -28.458 1.00 30.67 296 LYS A N 1
ATOM 2063 C CA . LYS A 1 270 ? 79.286 -9.799 -27.427 1.00 33.14 296 LYS A CA 1
ATOM 2064 C C . LYS A 1 270 ? 80.540 -9.019 -27.046 1.00 32.86 296 LYS A C 1
ATOM 2065 O O . LYS A 1 270 ? 81.615 -9.606 -26.861 1.00 29.83 296 LYS A O 1
ATOM 2071 N N . ALA A 1 271 ? 80.384 -7.710 -26.866 1.00 29.35 297 ALA A N 1
ATOM 2072 C CA . ALA A 1 271 ? 81.477 -6.832 -26.429 1.00 29.44 297 ALA A CA 1
ATOM 2073 C C . ALA A 1 271 ? 81.718 -7.008 -24.928 1.00 29.92 297 ALA A C 1
ATOM 2074 O O . ALA A 1 271 ? 80.795 -6.806 -24.092 1.00 31.73 297 ALA A O 1
ATOM 2076 N N . ILE A 1 272 ? 82.940 -7.387 -24.579 1.00 27.90 298 ILE A N 1
ATOM 2077 C CA . ILE A 1 272 ? 83.318 -7.677 -23.211 1.00 29.75 298 ILE A CA 1
ATOM 2078 C C . ILE A 1 272 ? 84.447 -6.735 -22.817 1.00 31.66 298 ILE A C 1
ATOM 2079 O O . ILE A 1 272 ? 85.326 -6.431 -23.632 1.00 31.72 298 ILE A O 1
ATOM 2084 N N . GLU A 1 273 ? 84.426 -6.276 -21.564 1.00 34.03 299 GLU A N 1
ATOM 2085 C CA . GLU A 1 273 ? 85.623 -5.697 -20.977 1.00 37.40 299 GLU A CA 1
ATOM 2086 C C . GLU A 1 273 ? 85.896 -6.312 -19.634 1.00 37.06 299 GLU A C 1
ATOM 2087 O O . GLU A 1 273 ? 85.108 -6.193 -18.684 1.00 35.77 299 GLU A O 1
ATOM 2093 N N . LEU A 1 274 ? 87.059 -6.929 -19.561 1.00 38.13 300 LEU A N 1
ATOM 2094 C CA . LEU A 1 274 ? 87.452 -7.695 -18.419 1.00 42.45 300 LEU A CA 1
ATOM 2095 C C . LEU A 1 274 ? 88.540 -6.889 -17.716 1.00 41.29 300 LEU A C 1
ATOM 2096 O O . LEU A 1 274 ? 89.555 -6.561 -18.319 1.00 40.98 300 LEU A O 1
ATOM 2101 N N . THR A 1 275 ? 88.301 -6.572 -16.452 1.00 45.44 301 THR A N 1
ATOM 2102 C CA . THR A 1 275 ? 89.310 -5.945 -15.608 1.00 49.63 301 THR A CA 1
ATOM 2103 C C . THR A 1 275 ? 90.069 -7.051 -14.863 1.00 48.42 301 THR A C 1
ATOM 2104 O O . THR A 1 275 ? 89.463 -7.907 -14.222 1.00 47.07 301 THR A O 1
ATOM 2108 N N . VAL A 1 276 ? 91.389 -7.050 -14.998 1.00 49.07 302 VAL A N 1
ATOM 2109 C CA . VAL A 1 276 ? 92.246 -8.009 -14.297 1.00 54.62 302 VAL A CA 1
ATOM 2110 C C . VAL A 1 276 ? 93.054 -7.265 -13.216 1.00 57.82 302 VAL A C 1
ATOM 2111 O O . VAL A 1 276 ? 93.968 -6.493 -13.541 1.00 55.46 302 VAL A O 1
ATOM 2115 N N . GLU A 1 277 ? 92.711 -7.509 -11.948 1.00 60.13 303 GLU A N 1
ATOM 2116 C CA . GLU A 1 277 ? 93.309 -6.779 -10.824 1.00 67.15 303 GLU A CA 1
ATOM 2117 C C . GLU A 1 277 ? 93.959 -7.683 -9.778 1.00 72.36 303 GLU A C 1
ATOM 2118 O O . GLU A 1 277 ? 93.477 -8.794 -9.507 1.00 64.96 303 GLU A O 1
ATOM 2124 N N . SER A 1 278 ? 95.038 -7.162 -9.188 1.00 80.11 304 SER A N 1
ATOM 2125 C CA . SER A 1 278 ? 95.880 -7.888 -8.235 1.00 83.64 304 SER A CA 1
ATOM 2126 C C . SER A 1 278 ? 96.716 -6.933 -7.366 1.00 85.63 304 SER A C 1
ATOM 2127 O O . SER A 1 278 ? 97.331 -5.986 -7.884 1.00 80.58 304 SER A O 1
ATOM 2130 N N . THR A 1 279 ? 96.750 -7.201 -6.057 1.00 87.93 305 THR A N 1
ATOM 2131 C CA . THR A 1 279 ? 97.719 -6.554 -5.151 1.00 88.98 305 THR A CA 1
ATOM 2132 C C . THR A 1 279 ? 99.163 -6.882 -5.579 1.00 86.83 305 THR A C 1
ATOM 2133 O O . THR A 1 279 ? 100.027 -6.004 -5.600 1.00 88.80 305 THR A O 1
ATOM 2137 N N . ASN A 1 280 ? 9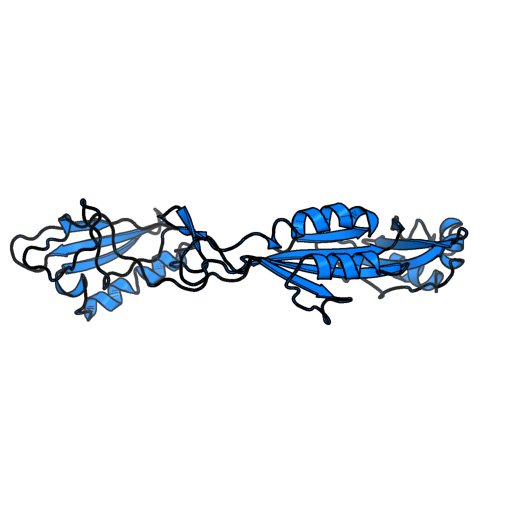9.401 -8.141 -5.946 1.00 84.14 306 ASN A N 1
ATOM 2138 C CA . ASN A 1 280 ? 100.680 -8.566 -6.514 1.00 82.77 306 ASN A CA 1
ATOM 2139 C C . ASN A 1 280 ? 100.837 -8.009 -7.926 1.00 82.98 306 ASN A C 1
ATOM 2140 O O . ASN A 1 280 ? 99.980 -8.237 -8.774 1.00 84.81 306 ASN A O 1
ATOM 2145 N N . GLU A 1 281 ? 101.944 -7.311 -8.178 1.00 83.54 307 GLU A N 1
ATOM 2146 C CA . GLU A 1 281 ? 102.194 -6.649 -9.472 1.00 83.30 307 GLU A CA 1
ATOM 2147 C C . GLU A 1 281 ? 103.022 -7.485 -10.468 1.00 82.32 307 GLU A C 1
ATOM 2148 O O . GLU A 1 281 ? 103.014 -7.200 -11.669 1.00 78.30 307 GLU A O 1
ATOM 2154 N N . LYS A 1 282 ? 103.741 -8.495 -9.981 1.00 82.83 308 LYS A N 1
ATOM 2155 C CA . LYS A 1 282 ? 104.445 -9.428 -10.865 1.00 87.28 308 LYS A CA 1
ATOM 2156 C C . LYS A 1 282 ? 103.448 -10.381 -11.533 1.00 84.62 308 LYS A C 1
ATOM 2157 O O . LYS A 1 282 ? 103.504 -10.578 -12.746 1.00 81.82 308 LYS A O 1
ATOM 2163 N N . ASP A 1 283 ? 102.548 -10.954 -10.728 1.00 84.76 309 ASP A N 1
ATOM 2164 C CA . ASP A 1 283 ? 101.527 -11.920 -11.193 1.00 83.99 309 ASP A CA 1
ATOM 2165 C C . ASP A 1 283 ? 100.613 -11.325 -12.263 1.00 82.84 309 ASP A C 1
ATOM 2166 O O . ASP A 1 283 ? 100.284 -11.980 -13.254 1.00 77.92 309 ASP A O 1
ATOM 2171 N N . LEU A 1 284 ? 100.205 -10.081 -12.030 1.00 80.61 310 LEU A N 1
ATOM 2172 C CA . LEU A 1 284 ? 99.378 -9.324 -12.961 1.00 76.20 310 LEU A CA 1
ATOM 2173 C C . LEU A 1 284 ? 100.086 -9.108 -14.300 1.00 73.93 310 LEU A C 1
ATOM 2174 O O . LEU A 1 284 ? 99.487 -9.317 -15.357 1.00 75.70 310 LEU A O 1
ATOM 2179 N N . LYS A 1 285 ? 101.360 -8.717 -14.258 1.00 73.40 311 LYS A N 1
ATOM 2180 C CA . LYS A 1 285 ? 102.151 -8.523 -15.490 1.00 73.34 311 LYS A CA 1
ATOM 2181 C C . LYS A 1 285 ? 102.518 -9.836 -16.200 1.00 66.41 311 LYS A C 1
ATOM 2182 O O . LYS A 1 285 ? 102.768 -9.833 -17.407 1.00 64.27 311 LYS A O 1
ATOM 2188 N N . ASP A 1 286 ? 102.572 -10.942 -15.455 1.00 66.19 312 ASP A N 1
ATOM 2189 C CA . ASP A 1 286 ? 102.763 -12.281 -16.047 1.00 65.71 312 ASP A CA 1
ATOM 2190 C C . ASP A 1 286 ? 101.500 -12.757 -16.776 1.00 59.09 312 ASP A C 1
ATOM 2191 O O . ASP A 1 286 ? 101.571 -13.195 -17.926 1.00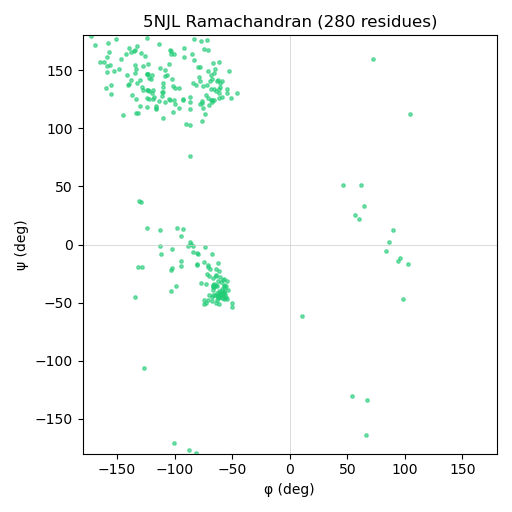 59.78 312 ASP A O 1
ATOM 2196 N N . ALA A 1 287 ? 100.354 -12.671 -16.098 1.00 59.80 313 ALA A N 1
ATOM 2197 C CA . ALA A 1 287 ? 99.040 -12.922 -16.728 1.00 55.40 313 ALA A CA 1
ATOM 2198 C C . ALA A 1 287 ? 98.915 -12.109 -18.008 1.00 52.12 313 ALA A C 1
ATOM 2199 O O . ALA A 1 287 ? 98.678 -12.651 -19.085 1.00 50.36 313 ALA A O 1
ATOM 2201 N N . LYS A 1 288 ? 99.142 -10.802 -17.878 1.00 57.56 314 LYS A N 1
ATOM 2202 C CA . LYS A 1 288 ? 99.105 -9.871 -19.011 1.00 57.91 314 LYS A CA 1
ATOM 2203 C C . LYS A 1 288 ? 99.949 -10.324 -20.202 1.00 55.29 314 LYS A C 1
ATOM 2204 O O . LYS A 1 288 ? 99.464 -10.348 -21.328 1.00 55.42 314 LYS A O 1
ATOM 2210 N N . ALA A 1 289 ? 101.207 -10.684 -19.950 1.00 59.41 315 ALA A N 1
ATOM 2211 C CA . ALA A 1 289 ? 102.111 -11.143 -21.016 1.00 59.03 315 ALA A CA 1
ATOM 2212 C C . ALA A 1 289 ? 101.654 -12.459 -21.676 1.00 59.44 315 ALA A C 1
ATOM 2213 O O . ALA A 1 289 ? 101.843 -12.657 -22.894 1.00 58.11 315 ALA A O 1
ATOM 2215 N N . ALA A 1 290 ? 101.058 -13.352 -20.881 1.00 58.09 316 ALA A N 1
ATOM 2216 C CA . ALA A 1 290 ? 100.531 -14.622 -21.416 1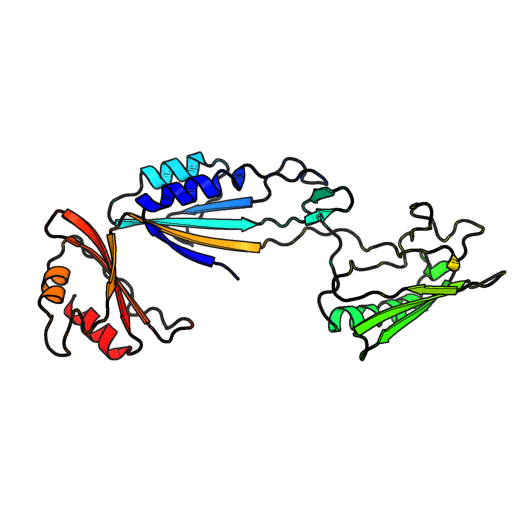.00 56.35 316 ALA A CA 1
ATOM 2217 C C . ALA A 1 290 ? 99.356 -14.402 -22.384 1.00 53.60 316 ALA A C 1
ATOM 2218 O O . ALA A 1 290 ? 99.218 -15.132 -23.357 1.00 51.88 316 ALA A O 1
ATOM 2220 N N . LEU A 1 291 ? 98.532 -13.389 -22.129 1.00 53.61 317 LEU A N 1
ATOM 2221 C CA . LEU A 1 291 ? 97.424 -13.062 -23.037 1.00 54.69 317 LEU A CA 1
ATOM 2222 C C . LEU A 1 291 ? 97.846 -12.468 -24.388 1.00 59.63 317 LEU A C 1
ATOM 2223 O O . LEU A 1 291 ? 97.122 -12.640 -25.358 1.00 59.86 317 LEU A O 1
ATOM 2228 N N . GLU A 1 292 ? 99.002 -11.794 -24.453 1.00 66.23 318 GLU A N 1
ATOM 2229 C CA . GLU A 1 292 ? 99.431 -11.046 -25.663 1.00 69.18 318 GLU A CA 1
ATOM 2230 C C . GLU A 1 292 ? 99.570 -11.936 -26.894 1.00 68.69 318 GLU A C 1
ATOM 2231 O O . GLU A 1 292 ? 100.385 -12.860 -26.903 1.00 71.02 318 GLU A O 1
#

Sequence (290 aa):
QVKKETITKKEATELVSKVRDDLMSQKYTGGSQVGQQPIYEIKVGETLSKLKIITNNIDELEKLVNALGENKELIVTITDKGHITNSANEVVAEATEKYENSADLSAEANNSITEKAKTETNGIYKVADVKASYDSAKDKLVITLRDKTDTVTSKTIEEIGIGDEKIDLLTANPVDSTGTNLDPSSTEGFRVNKIVKLGVAGAKNIDDVQLAEITIKNSDLNTVSPQDDLYDGYRLTVKGNMVANGTSKSISDISSKDSETGKYKFTIKYTDASGKAIELTVESTNEKDLKDAKAALE

Radius of gyration: 29.86 Å; Cα contacts (8 Å, |Δi|>4): 619; chains: 1; bounding box: 39×84×58 Å

Solvent-accessible surface area: 17070 Å² total; per-residue (Å²): 110,59,139,142,84,62,20,27,54,180,94,0,95,119,17,16,61,132,0,111,84,35,33,70,63,110,8,82,6,42,86,72,92,38,97,61,6,28,38,1,64,3,9,106,63,101,111,112,47,146,101,10,120,83,25,83,70,0,44,149,77,10,112,81,18,32,125,22,126,53,7,11,0,19,14,13,15,78,1,65,58,79,53,132,71,128,63,39,6,3,40,18,14,81,89,2,139,72,46,71,42,0,38,59,30,7,101,40,4,67,108,95,38,150,111,45,91,84,19,0,7,121,37,3,55,19,147,15,60,56,52,92,100,121,42,59,0,35,0,52,0,133,3,100,82,131,110,81,28,70,58,79,17,94,13,4,82,38,63,74,65,16,45,4,48,30,58,1,16,25,105,108,52,70,92,42,67,3,66,66,177,71,13,51,0,70,128,2,82,124,8,6,67,32,57,64,119,113,40,112,86,76,111,72,16,28,14,16,0,27,23,12,71,53,85,72,18,43,2,104,52,0,37,89,49,192,183,40,41,138,70,0,68,111,0,20,119,7,82,96,89,63,44,47,111,91,24,46,174,52,83,181,98,28,83,44,90,2,30,0,31,13,36,41,119,100,51,116,8,20,5,3,20,0,41,11,88,71,74,158,52,0,116,58,0,22,66,35,5,132

B-factor: mean 43.49, std 20.71, range [21.55, 135.69]